Protein AF-A0A523DL83-F1 (afdb_monomer_lite)

Structure (mmCIF, N/CA/C/O backbone):
data_AF-A0A523DL83-F1
#
_entry.id   AF-A0A523DL83-F1
#
loop_
_atom_site.group_PDB
_atom_site.id
_atom_site.type_symbol
_atom_site.label_atom_id
_atom_site.label_alt_id
_atom_site.label_comp_id
_atom_site.label_asym_id
_atom_site.label_entity_id
_atom_site.label_seq_id
_atom_site.pdbx_PDB_ins_code
_atom_site.Cartn_x
_atom_site.Cartn_y
_atom_site.Cartn_z
_atom_site.occupancy
_atom_site.B_iso_or_equiv
_atom_site.auth_seq_id
_atom_site.auth_comp_id
_atom_site.auth_asym_id
_atom_site.auth_atom_id
_atom_site.pdbx_PDB_model_num
ATOM 1 N N . MET A 1 1 ? 9.846 21.447 13.836 1.00 54.53 1 MET A N 1
ATOM 2 C CA . MET A 1 1 ? 8.770 20.434 13.799 1.00 54.53 1 MET A CA 1
ATOM 3 C C . MET A 1 1 ? 9.375 19.139 13.307 1.00 54.53 1 MET A C 1
ATOM 5 O O . MET A 1 1 ? 10.133 19.192 12.344 1.00 54.53 1 MET A O 1
ATOM 9 N N . ASP A 1 2 ? 9.109 18.018 13.971 1.00 77.00 2 ASP A N 1
ATOM 10 C CA . ASP A 1 2 ? 9.565 16.717 13.481 1.00 77.00 2 ASP A CA 1
ATOM 11 C C . ASP A 1 2 ? 8.822 16.324 12.179 1.00 77.00 2 ASP A C 1
ATOM 13 O O . ASP A 1 2 ? 7.765 16.869 11.838 1.00 77.00 2 ASP A O 1
ATOM 17 N N . ALA A 1 3 ? 9.401 15.394 11.416 1.00 72.50 3 ALA A N 1
ATOM 18 C CA . ALA A 1 3 ? 8.880 14.979 10.112 1.00 72.50 3 ALA A CA 1
ATOM 19 C C . ALA A 1 3 ? 7.539 14.222 10.188 1.00 72.50 3 ALA A C 1
ATOM 21 O O . ALA A 1 3 ? 6.851 14.103 9.172 1.00 72.50 3 ALA A O 1
ATOM 22 N N . GLN A 1 4 ? 7.181 13.674 11.349 1.00 70.50 4 GLN A N 1
ATOM 23 C CA . GLN A 1 4 ? 5.920 12.968 11.571 1.00 70.50 4 GLN A CA 1
ATOM 24 C C . GLN A 1 4 ? 4.795 13.982 11.801 1.00 70.50 4 GLN A C 1
ATOM 26 O O . GLN A 1 4 ? 3.770 13.931 11.128 1.00 70.50 4 GLN A O 1
ATOM 31 N N . THR A 1 5 ? 5.032 14.982 12.644 1.00 71.56 5 THR A N 1
ATOM 32 C CA . THR A 1 5 ? 4.152 16.123 12.895 1.00 71.56 5 THR A CA 1
ATOM 33 C C . THR A 1 5 ? 3.853 16.884 11.605 1.00 71.56 5 THR A C 1
ATOM 35 O O . THR A 1 5 ? 2.695 17.177 11.320 1.00 71.56 5 THR A O 1
ATOM 38 N N . ALA A 1 6 ? 4.861 17.144 10.765 1.00 73.69 6 ALA A N 1
ATOM 39 C CA . ALA A 1 6 ? 4.653 17.811 9.475 1.00 73.69 6 ALA A CA 1
ATOM 40 C C . ALA A 1 6 ? 3.817 16.976 8.481 1.00 73.69 6 ALA A C 1
ATOM 42 O O . ALA A 1 6 ? 3.056 17.533 7.687 1.00 73.69 6 ALA A O 1
ATOM 43 N N . TYR A 1 7 ? 3.955 15.647 8.507 1.00 74.06 7 TYR A N 1
ATOM 44 C CA . TYR A 1 7 ? 3.145 14.738 7.693 1.00 74.06 7 TYR A CA 1
ATOM 45 C C . TYR A 1 7 ? 1.693 14.700 8.172 1.00 74.06 7 TYR A C 1
ATOM 47 O O . TYR A 1 7 ? 0.777 14.858 7.367 1.00 74.06 7 TYR A O 1
ATOM 55 N N . LEU A 1 8 ? 1.489 14.565 9.483 1.00 72.56 8 LEU A N 1
ATOM 56 C CA . LEU A 1 8 ? 0.163 14.548 10.088 1.00 72.56 8 LEU A CA 1
ATOM 57 C C . LEU A 1 8 ? -0.586 15.863 9.869 1.00 72.56 8 LEU A C 1
ATOM 59 O O . LEU A 1 8 ? -1.757 15.829 9.510 1.00 72.56 8 LEU A O 1
ATOM 63 N N . GLU A 1 9 ? 0.076 17.014 10.007 1.00 74.06 9 GLU A N 1
ATOM 64 C CA . GLU A 1 9 ? -0.556 18.314 9.746 1.00 74.06 9 GLU A CA 1
ATOM 65 C C . GLU A 1 9 ? -1.011 18.476 8.291 1.00 74.06 9 GLU A C 1
ATOM 67 O O . GLU A 1 9 ? -2.059 19.065 8.049 1.00 74.06 9 GLU A O 1
ATOM 72 N N . ARG A 1 10 ? -0.289 17.901 7.319 1.00 72.88 10 ARG A N 1
ATOM 73 C CA . ARG A 1 10 ? -0.698 17.933 5.904 1.00 72.88 10 ARG A CA 1
ATOM 74 C C . ARG A 1 10 ? -1.957 17.112 5.632 1.00 72.88 10 ARG A C 1
ATOM 76 O O . ARG A 1 10 ? -2.724 17.457 4.743 1.00 72.88 10 ARG A O 1
ATOM 83 N N . LEU A 1 11 ? -2.131 16.011 6.359 1.00 69.31 11 LEU A N 1
ATOM 84 C CA . LEU A 1 11 ? -3.246 15.082 6.168 1.00 69.31 11 LEU A CA 1
ATOM 85 C C . LEU A 1 11 ? -4.459 15.420 7.037 1.00 69.31 11 LEU A C 1
ATOM 87 O O . LEU A 1 11 ? -5.517 14.811 6.888 1.00 69.31 11 LEU A O 1
ATOM 91 N N . ARG A 1 12 ? -4.348 16.396 7.945 1.00 66.56 12 ARG A N 1
ATOM 92 C CA . ARG A 1 12 ? -5.498 16.854 8.724 1.00 66.56 12 ARG A CA 1
ATOM 93 C C . ARG A 1 12 ? -6.502 17.559 7.801 1.00 66.56 12 ARG A C 1
ATOM 95 O O . ARG A 1 12 ? -6.132 18.521 7.131 1.00 66.56 12 ARG A O 1
ATOM 102 N N . PRO A 1 13 ? -7.786 17.154 7.813 1.00 58.53 13 PRO A N 1
ATOM 103 C CA . PRO A 1 13 ? -8.830 17.884 7.105 1.00 58.53 13 PRO A CA 1
ATOM 104 C C . PRO A 1 13 ? -8.905 19.334 7.593 1.00 58.53 13 PRO A C 1
ATOM 106 O O . PRO A 1 13 ? -8.810 19.593 8.802 1.00 58.53 13 PRO A O 1
ATOM 109 N N . ALA A 1 14 ? -9.115 20.275 6.671 1.00 53.56 14 ALA A N 1
ATOM 110 C CA . ALA A 1 14 ? -9.309 21.682 7.007 1.00 53.56 14 ALA A CA 1
ATOM 111 C C . ALA A 1 14 ? -10.451 21.833 8.036 1.00 53.56 14 ALA A C 1
ATOM 113 O O . ALA A 1 14 ? -11.550 21.321 7.841 1.00 53.56 14 ALA A O 1
ATOM 114 N N . GLY A 1 15 ? -10.175 22.495 9.166 1.00 54.44 15 GLY A N 1
ATOM 115 C CA . GLY A 1 15 ? -11.151 22.719 10.246 1.00 54.44 15 GLY A CA 1
ATOM 116 C C . GLY A 1 15 ? -11.251 21.618 11.317 1.00 54.44 15 GLY A C 1
ATOM 117 O O . GLY A 1 15 ? -12.012 21.766 12.275 1.00 54.44 15 GLY A O 1
ATOM 118 N N . GLY A 1 16 ? -10.476 20.529 11.231 1.00 59.44 16 GLY A N 1
ATOM 119 C CA . GLY A 1 16 ? -10.478 19.482 12.259 1.00 59.44 16 GLY A CA 1
ATOM 120 C C . GLY A 1 16 ? -9.857 19.944 13.586 1.00 59.44 16 GLY A C 1
ATOM 121 O O . GLY A 1 16 ? -8.664 20.238 13.639 1.00 59.44 16 GLY A O 1
ATOM 122 N N . LYS A 1 17 ? -10.620 19.959 14.691 1.00 63.03 17 LYS A N 1
ATOM 123 C CA . LYS A 1 17 ? -10.097 20.287 16.038 1.00 63.03 17 LYS A CA 1
ATOM 124 C C . LYS A 1 17 ? -9.007 19.294 16.479 1.00 63.03 17 LYS A C 1
ATOM 126 O O . LYS A 1 17 ? -9.181 18.083 16.306 1.00 63.03 17 LYS A O 1
ATOM 131 N N . ARG A 1 18 ? -7.916 19.800 17.078 1.00 66.25 18 ARG A N 1
ATOM 132 C CA . ARG A 1 18 ? -6.905 18.965 17.759 1.00 66.25 18 ARG A CA 1
ATOM 133 C C . ARG A 1 18 ? -7.552 18.253 18.945 1.00 66.25 18 ARG A C 1
ATOM 135 O O . ARG A 1 18 ? -8.340 18.852 19.673 1.00 66.25 18 ARG A O 1
ATOM 142 N N . SER A 1 19 ? -7.235 16.976 19.123 1.00 77.81 19 SER A N 1
ATOM 143 C CA . SER A 1 19 ? -7.698 16.181 20.258 1.00 77.81 19 SER A CA 1
ATOM 144 C C . SER A 1 19 ? -6.521 15.371 20.764 1.00 77.81 19 SER A C 1
ATOM 146 O O . SER A 1 19 ? -6.021 14.521 20.035 1.00 77.81 19 SER A O 1
ATOM 148 N N . SER A 1 20 ? -6.129 15.589 22.020 1.00 79.94 20 SER A N 1
ATOM 149 C CA . SER A 1 20 ? -5.008 14.879 22.648 1.00 79.94 20 SER A CA 1
ATOM 150 C C . SER A 1 20 ? -5.148 13.356 22.554 1.00 79.94 20 SER A C 1
ATOM 152 O O . SER A 1 20 ? -4.176 12.666 22.275 1.00 79.94 20 SER A O 1
ATOM 154 N N . LYS A 1 21 ? -6.373 12.829 22.696 1.00 85.75 21 LYS A N 1
ATOM 155 C CA . LYS A 1 21 ? -6.659 11.394 22.533 1.00 85.75 21 LYS A CA 1
ATOM 156 C C . LYS A 1 21 ? -6.475 10.912 21.096 1.00 85.75 21 LYS A C 1
ATOM 158 O O . LYS A 1 21 ? -5.974 9.815 20.886 1.00 85.75 21 LYS A O 1
ATOM 163 N N . ARG A 1 22 ? -6.888 11.711 20.105 1.00 86.75 22 ARG A N 1
ATOM 164 C CA . ARG A 1 22 ? -6.695 11.368 18.689 1.00 86.75 22 ARG A CA 1
ATOM 165 C C . ARG A 1 22 ? -5.210 11.347 18.349 1.00 86.75 22 ARG A C 1
ATOM 167 O O . ARG A 1 22 ? -4.757 10.392 17.733 1.00 86.75 22 ARG A O 1
ATOM 174 N N . ASP A 1 23 ? -4.478 12.368 18.779 1.00 85.06 23 ASP A N 1
ATOM 175 C CA . ASP A 1 23 ? -3.046 12.496 18.514 1.00 85.06 23 ASP A CA 1
ATOM 176 C C . ASP A 1 23 ? -2.268 11.339 19.161 1.00 85.06 23 ASP A C 1
ATOM 178 O O . ASP A 1 23 ? -1.379 10.776 18.527 1.00 85.06 23 ASP A O 1
ATOM 182 N N . LEU A 1 24 ? -2.669 10.904 20.364 1.00 88.06 24 LEU A N 1
ATOM 183 C CA . LEU A 1 24 ? -2.126 9.707 21.012 1.00 88.06 24 LEU A CA 1
ATOM 184 C C . LEU A 1 24 ? -2.380 8.432 20.192 1.00 88.06 24 LEU A C 1
ATOM 186 O O . LEU A 1 24 ? -1.436 7.690 19.931 1.00 88.06 24 LEU A O 1
ATOM 190 N N . ILE A 1 25 ? -3.622 8.197 19.741 1.00 91.38 25 ILE A N 1
ATOM 191 C CA . ILE A 1 25 ? -3.962 7.029 18.905 1.00 91.38 25 ILE A CA 1
ATOM 192 C C . ILE A 1 25 ? -3.143 7.020 17.618 1.00 91.38 25 ILE A C 1
ATOM 194 O O . ILE A 1 25 ? -2.589 5.988 17.247 1.00 91.38 25 ILE A O 1
ATOM 198 N N . VAL A 1 26 ? -3.065 8.167 16.942 1.00 89.38 26 VAL A N 1
ATOM 199 C CA . VAL A 1 26 ? -2.285 8.316 15.713 1.00 89.38 26 VAL A CA 1
ATOM 200 C C . VAL A 1 26 ? -0.816 8.016 15.990 1.00 89.38 26 VAL A C 1
ATOM 202 O O . VAL A 1 26 ? -0.204 7.259 15.246 1.00 89.38 26 VAL A O 1
ATOM 205 N N . ASN A 1 27 ? -0.253 8.571 17.064 1.00 87.19 27 ASN A N 1
ATOM 206 C CA . ASN A 1 27 ? 1.143 8.353 17.403 1.00 87.19 27 ASN A CA 1
ATOM 207 C C . ASN A 1 27 ? 1.436 6.873 17.657 1.00 87.19 27 ASN A C 1
ATOM 209 O O . ASN A 1 27 ? 2.360 6.337 17.055 1.00 87.19 27 ASN A O 1
ATOM 213 N N . VAL A 1 28 ? 0.624 6.200 18.478 1.00 89.69 28 VAL A N 1
ATOM 214 C CA . VAL A 1 28 ? 0.806 4.767 18.737 1.00 89.69 28 VAL A CA 1
ATOM 215 C C . VAL A 1 28 ? 0.673 3.962 17.460 1.00 89.69 28 VAL A C 1
ATOM 217 O O . VAL A 1 28 ? 1.546 3.146 17.199 1.00 89.69 28 VAL A O 1
ATOM 220 N N . PHE A 1 29 ? -0.341 4.232 16.635 1.00 90.62 29 PHE A N 1
ATOM 221 C CA . PHE A 1 29 ? -0.552 3.539 15.365 1.00 90.62 29 PHE A CA 1
ATOM 222 C C . PHE A 1 29 ? 0.626 3.691 14.389 1.00 90.62 29 PHE A C 1
ATOM 224 O O . PHE A 1 29 ? 1.013 2.717 13.753 1.00 90.62 29 PHE A O 1
ATOM 231 N N . LEU A 1 30 ? 1.228 4.882 14.292 1.00 87.50 30 LEU A N 1
ATOM 232 C CA . LEU A 1 30 ? 2.376 5.137 13.412 1.00 87.50 30 LEU A CA 1
ATOM 233 C C . LEU A 1 30 ? 3.681 4.458 13.857 1.00 87.50 30 LEU A C 1
ATOM 235 O O . LEU A 1 30 ? 4.625 4.422 13.074 1.00 87.50 30 LEU A O 1
ATOM 239 N N . HIS A 1 31 ? 3.744 3.952 15.090 1.00 86.75 31 HIS A N 1
ATOM 240 C CA . HIS A 1 31 ? 4.885 3.189 15.605 1.00 86.75 31 HIS A CA 1
ATOM 241 C C . HIS A 1 31 ? 4.720 1.672 15.428 1.00 86.75 31 HIS A C 1
ATOM 243 O O . HIS A 1 31 ? 5.576 0.916 15.880 1.00 86.75 31 HIS A O 1
ATOM 249 N N . GLN A 1 32 ? 3.621 1.218 14.821 1.00 86.12 32 GLN A N 1
ATOM 250 C CA . GLN A 1 32 ? 3.342 -0.203 14.638 1.00 86.12 32 GLN A CA 1
ATOM 251 C C . GLN A 1 32 ? 3.674 -0.631 13.218 1.00 86.12 32 GLN A C 1
ATOM 253 O O . GLN A 1 32 ? 3.173 -0.053 12.258 1.00 86.12 32 GLN A O 1
ATOM 258 N N . ASP A 1 33 ? 4.449 -1.701 13.097 1.00 80.31 33 ASP A N 1
ATOM 259 C CA . ASP A 1 33 ? 4.701 -2.340 11.815 1.00 80.31 33 ASP A CA 1
ATOM 260 C C . ASP A 1 33 ? 3.623 -3.381 11.484 1.00 80.31 33 ASP A C 1
ATOM 262 O O . ASP A 1 33 ? 3.093 -4.079 12.354 1.00 80.31 33 ASP A O 1
ATOM 266 N N . GLY A 1 34 ? 3.341 -3.537 10.191 1.00 80.69 34 GLY A N 1
ATOM 267 C CA . GLY A 1 34 ? 2.421 -4.548 9.675 1.00 80.69 34 GLY A CA 1
ATOM 268 C C . GLY A 1 34 ? 0.938 -4.194 9.829 1.00 80.69 34 GLY A C 1
ATOM 269 O O . GLY A 1 34 ? 0.538 -3.030 9.815 1.00 80.69 34 GLY A O 1
ATOM 270 N N . HIS A 1 35 ? 0.105 -5.235 9.911 1.00 85.69 35 HIS A N 1
ATOM 271 C CA . HIS A 1 35 ? -1.355 -5.129 9.877 1.00 85.69 35 HIS A CA 1
ATOM 272 C C . HIS A 1 35 ? -1.960 -5.366 11.259 1.00 85.69 35 HIS A C 1
ATOM 274 O O . HIS A 1 35 ? -1.993 -6.500 11.737 1.00 85.69 35 HIS A O 1
ATOM 280 N N . LEU A 1 36 ? -2.530 -4.321 11.854 1.00 88.88 36 LEU A N 1
ATOM 281 C CA . LEU A 1 36 ? -3.231 -4.401 13.137 1.00 88.88 36 LEU A CA 1
ATOM 282 C C . LEU A 1 36 ? -4.738 -4.436 12.950 1.00 88.88 36 LEU A C 1
ATOM 284 O O . LEU A 1 36 ? -5.288 -3.677 12.152 1.00 88.88 36 LEU A O 1
ATOM 288 N N . SER A 1 37 ? -5.441 -5.274 13.705 1.00 91.00 37 SER A N 1
ATOM 289 C CA . SER A 1 37 ? -6.891 -5.131 13.810 1.00 91.00 37 SER A CA 1
ATOM 290 C C . SER A 1 37 ? -7.255 -3.909 14.659 1.00 91.00 37 SER A C 1
ATOM 292 O O . SER A 1 37 ? -6.458 -3.392 15.444 1.00 91.00 37 SER A O 1
ATOM 294 N N . ALA A 1 38 ? -8.495 -3.439 14.516 1.00 91.31 38 ALA A N 1
ATOM 295 C CA . ALA A 1 38 ? -9.005 -2.368 15.367 1.00 91.31 38 ALA A CA 1
ATOM 296 C C . ALA A 1 38 ? -9.015 -2.764 16.857 1.00 91.31 38 ALA A C 1
ATOM 298 O O . ALA A 1 38 ? -8.895 -1.895 17.716 1.00 91.31 38 ALA A O 1
ATOM 299 N N . ASP A 1 39 ? -9.141 -4.059 17.155 1.00 91.19 39 ASP A N 1
ATOM 300 C CA . ASP A 1 39 ? -9.130 -4.586 18.519 1.00 91.19 39 ASP A CA 1
ATOM 301 C C . ASP A 1 39 ? -7.711 -4.605 19.093 1.00 91.19 39 ASP A C 1
ATOM 303 O O . ASP A 1 39 ? -7.519 -4.144 20.214 1.00 91.19 39 ASP A O 1
ATOM 307 N N . ASP A 1 40 ? -6.715 -4.990 18.288 1.00 92.38 40 ASP A N 1
ATOM 308 C CA . ASP A 1 40 ? -5.303 -4.925 18.691 1.00 92.38 40 ASP A CA 1
ATOM 309 C C . ASP A 1 40 ? -4.914 -3.488 19.067 1.00 92.38 40 ASP A C 1
ATOM 311 O O . ASP A 1 40 ? -4.291 -3.251 20.100 1.00 92.38 40 ASP A O 1
ATOM 315 N N . LEU A 1 41 ? -5.350 -2.498 18.275 1.00 93.81 41 LEU A N 1
ATOM 316 C CA . LEU A 1 41 ? -5.098 -1.090 18.591 1.00 93.81 41 LEU A CA 1
ATOM 317 C C . LEU A 1 41 ? -5.829 -0.634 19.862 1.00 93.81 41 LEU A C 1
ATOM 319 O O . LEU A 1 41 ? -5.311 0.203 20.595 1.00 93.81 41 LEU A O 1
ATOM 323 N N . VAL A 1 42 ? -7.024 -1.159 20.146 1.00 93.94 42 VAL A N 1
ATOM 324 C CA . VAL A 1 42 ? -7.733 -0.867 21.404 1.00 93.94 42 VAL A CA 1
ATOM 325 C C . VAL A 1 42 ? -6.953 -1.400 22.598 1.00 93.94 42 VAL A C 1
ATOM 327 O O . VAL A 1 42 ? -6.838 -0.695 23.601 1.00 93.94 42 VAL A O 1
ATOM 330 N N . ASP A 1 43 ? -6.415 -2.610 22.494 1.00 92.94 43 ASP A N 1
ATOM 331 C CA . ASP A 1 43 ? -5.662 -3.231 23.578 1.00 92.94 43 ASP A CA 1
ATOM 332 C C . ASP A 1 43 ? -4.321 -2.529 23.807 1.00 92.94 43 ASP A C 1
ATOM 334 O O . ASP A 1 43 ? -4.000 -2.219 24.955 1.00 92.94 43 ASP A O 1
ATOM 338 N N . LEU A 1 44 ? -3.611 -2.149 22.737 1.00 92.69 44 LEU A N 1
ATOM 339 C CA . LEU A 1 44 ? -2.445 -1.261 22.823 1.00 92.69 44 LEU A CA 1
ATOM 340 C C . LEU A 1 44 ? -2.811 0.064 23.501 1.00 92.69 44 LEU A C 1
ATOM 342 O O . LEU A 1 44 ? -2.115 0.536 24.395 1.00 92.69 44 LEU A O 1
ATOM 346 N N . MET A 1 45 ? -3.948 0.653 23.134 1.00 93.56 45 MET A N 1
ATOM 347 C CA . MET A 1 45 ? -4.346 1.944 23.684 1.00 93.56 45 MET A CA 1
ATOM 348 C C . MET A 1 45 ? -4.764 1.904 25.144 1.00 93.56 45 MET A C 1
ATOM 350 O O . MET A 1 45 ? -4.586 2.894 25.846 1.00 93.56 45 MET A O 1
ATOM 354 N N . ARG A 1 46 ? -5.271 0.773 25.629 1.00 90.88 46 ARG A N 1
ATOM 355 C CA . ARG A 1 46 ? -5.576 0.587 27.053 1.00 90.88 46 ARG A CA 1
ATOM 356 C C . ARG A 1 46 ? -4.327 0.513 27.925 1.00 90.88 46 ARG A C 1
ATOM 358 O O . ARG A 1 46 ? -4.428 0.821 29.111 1.00 90.88 46 ARG A O 1
ATOM 365 N N . GLN A 1 47 ? -3.186 0.115 27.360 1.00 89.81 47 GLN A N 1
ATOM 366 C CA . GLN A 1 47 ? -1.903 0.127 28.067 1.00 89.81 47 GLN A CA 1
ATOM 367 C C . GLN A 1 47 ? -1.400 1.564 28.282 1.00 89.81 47 GLN A C 1
ATOM 369 O O . GLN A 1 47 ? -0.810 1.850 29.317 1.00 89.81 47 GLN A O 1
ATOM 374 N N . GLU A 1 48 ? -1.714 2.471 27.354 1.00 88.19 48 GLU A N 1
ATOM 375 C CA . GLU A 1 48 ? -1.298 3.881 27.385 1.00 88.19 48 GLU A CA 1
ATOM 376 C C . GLU A 1 48 ? -2.310 4.807 28.095 1.00 88.19 48 GLU A C 1
ATOM 378 O O . GLU A 1 48 ? -1.932 5.678 28.876 1.00 88.19 48 GLU A O 1
ATOM 383 N N . ASP A 1 49 ? -3.615 4.635 27.849 1.00 88.00 49 ASP A N 1
ATOM 384 C CA . ASP A 1 49 ? -4.709 5.381 28.489 1.00 88.00 49 ASP A CA 1
ATOM 385 C C . ASP A 1 49 ? -5.891 4.446 28.789 1.00 88.00 49 ASP A C 1
ATOM 387 O O . ASP A 1 49 ? -6.760 4.197 27.950 1.00 88.00 49 ASP A O 1
ATOM 391 N N . GLN A 1 50 ? -5.992 3.985 30.038 1.00 86.25 50 GLN A N 1
ATOM 392 C CA . GLN A 1 50 ? -7.080 3.103 30.485 1.00 86.25 50 GLN A CA 1
ATOM 393 C C . GLN A 1 50 ? -8.485 3.718 30.333 1.00 86.25 50 GLN A C 1
ATOM 395 O O . GLN A 1 50 ? -9.480 2.990 30.324 1.00 86.25 50 GLN A O 1
ATOM 400 N N . LYS A 1 51 ? -8.603 5.049 30.204 1.00 88.56 51 LYS A N 1
ATOM 401 C CA . LYS A 1 51 ? -9.888 5.756 30.048 1.00 88.56 51 LYS A CA 1
ATOM 402 C C . LYS A 1 51 ? -10.303 5.908 28.584 1.00 88.56 51 LYS A C 1
ATOM 404 O O . LYS A 1 51 ? -11.330 6.541 28.297 1.00 88.56 51 LYS A O 1
ATOM 409 N N . ILE A 1 52 ? -9.521 5.397 27.635 1.00 89.50 52 ILE A N 1
ATOM 410 C CA . ILE A 1 52 ? -9.857 5.493 26.220 1.00 89.50 52 ILE A CA 1
ATOM 411 C C . ILE A 1 52 ? -10.976 4.512 25.869 1.00 89.50 52 ILE A C 1
ATOM 413 O O . ILE A 1 52 ? -10.916 3.309 26.125 1.00 89.50 52 ILE A O 1
ATOM 417 N N . SER A 1 53 ? -12.054 5.033 25.285 1.00 92.00 53 SER A N 1
ATOM 418 C CA . SER A 1 53 ? -13.158 4.176 24.868 1.00 92.00 53 SER A CA 1
ATOM 419 C C . SER A 1 53 ? -12.849 3.525 23.527 1.00 92.00 53 SER A C 1
ATOM 421 O O . SER A 1 53 ? -12.362 4.173 22.597 1.00 92.00 53 SER A O 1
ATOM 423 N N . ARG A 1 54 ? -13.242 2.258 23.390 1.00 93.69 54 ARG A N 1
ATOM 424 C CA . ARG A 1 54 ? -13.195 1.498 22.133 1.00 93.69 54 ARG A CA 1
ATOM 425 C C . ARG A 1 54 ? -13.797 2.284 20.958 1.00 93.69 54 ARG A C 1
ATOM 427 O O . ARG A 1 54 ? -13.203 2.362 19.890 1.00 93.69 54 ARG A O 1
ATOM 434 N N . ALA A 1 55 ? -14.927 2.959 21.178 1.00 92.94 55 ALA A N 1
ATOM 435 C CA . ALA A 1 55 ? -15.570 3.801 20.167 1.00 92.94 55 ALA A CA 1
ATOM 436 C C . ALA A 1 55 ? -14.688 4.975 19.690 1.00 92.94 55 ALA A C 1
ATOM 438 O O . ALA A 1 55 ? -14.772 5.380 18.533 1.00 92.94 55 ALA A O 1
ATOM 439 N N . THR A 1 56 ? -13.837 5.528 20.561 1.00 91.81 56 THR A N 1
ATOM 440 C CA . THR A 1 56 ? -12.895 6.600 20.196 1.00 91.81 56 THR A CA 1
ATOM 441 C C . THR A 1 56 ? -11.779 6.081 19.298 1.00 91.81 56 THR A C 1
ATOM 443 O O . THR A 1 56 ? -11.452 6.745 18.314 1.00 91.81 56 THR A O 1
ATOM 446 N N . VAL A 1 57 ? -11.250 4.888 19.586 1.00 93.19 57 VAL A N 1
ATOM 447 C CA . VAL A 1 57 ? -10.240 4.229 18.743 1.00 93.19 57 VAL A CA 1
ATOM 448 C C . VAL A 1 57 ? -10.808 3.949 17.355 1.00 93.19 57 VAL A C 1
ATOM 450 O O . VAL A 1 57 ? -10.248 4.411 16.368 1.00 93.19 57 VAL A O 1
ATOM 453 N N . TYR A 1 58 ? -11.983 3.320 17.272 1.00 92.75 58 TYR A N 1
ATOM 454 C CA . TYR A 1 58 ? -12.643 3.012 15.998 1.00 92.75 58 TYR A CA 1
ATOM 455 C C . TYR A 1 58 ? -12.937 4.263 15.152 1.00 92.75 58 TYR A C 1
ATOM 457 O O . TYR A 1 58 ? -12.629 4.286 13.962 1.00 92.75 58 TYR A O 1
ATOM 465 N N . ARG A 1 59 ? -13.483 5.334 15.751 1.00 91.25 59 ARG A N 1
ATOM 466 C CA . ARG A 1 59 ? -13.719 6.599 15.027 1.00 91.25 59 ARG A CA 1
ATOM 467 C C . ARG A 1 59 ? -12.425 7.238 14.534 1.00 91.25 59 ARG A C 1
ATOM 469 O O . ARG A 1 59 ? -12.404 7.813 13.453 1.00 91.25 59 ARG A O 1
ATOM 476 N N . THR A 1 60 ? -11.363 7.164 15.333 1.00 90.94 60 THR A N 1
ATOM 477 C CA . THR A 1 60 ? -10.058 7.714 14.952 1.00 90.94 60 THR A CA 1
ATOM 478 C C . THR A 1 60 ? -9.434 6.911 13.822 1.00 90.94 60 THR A C 1
ATOM 480 O O . THR A 1 60 ? -8.901 7.497 12.890 1.00 90.94 60 THR A O 1
ATOM 483 N N . LEU A 1 61 ? -9.557 5.588 13.864 1.00 91.44 61 LEU A N 1
ATOM 484 C CA . LEU A 1 61 ? -9.093 4.690 12.817 1.00 91.44 61 LEU A CA 1
ATOM 485 C C . LEU A 1 61 ? -9.794 4.965 11.482 1.00 91.44 61 LEU A C 1
ATOM 487 O O . LEU A 1 61 ? -9.126 5.086 10.462 1.00 91.44 61 LEU A O 1
ATOM 491 N N . GLN A 1 62 ? -11.119 5.144 11.496 1.00 89.56 62 GLN A N 1
ATOM 492 C CA . GLN A 1 62 ? -11.864 5.521 10.293 1.00 89.56 62 GLN A CA 1
ATOM 493 C C . GLN A 1 62 ? -11.421 6.890 9.770 1.00 89.56 62 GLN A C 1
ATOM 495 O O . GLN A 1 62 ? -11.117 7.021 8.592 1.00 89.56 62 GLN A O 1
ATOM 500 N N . TRP A 1 63 ? -11.276 7.876 10.659 1.00 88.50 63 TRP A N 1
ATOM 501 C CA . TRP A 1 63 ? -10.746 9.185 10.286 1.00 88.50 63 TRP A CA 1
ATOM 502 C C . TRP A 1 63 ? -9.342 9.097 9.665 1.00 88.50 63 TRP A C 1
ATOM 504 O O . TRP A 1 63 ? -9.065 9.798 8.698 1.00 88.50 63 TRP A O 1
ATOM 514 N N . MET A 1 64 ? -8.462 8.228 10.179 1.00 88.31 64 MET A N 1
ATOM 515 C CA . MET A 1 64 ? -7.138 8.005 9.591 1.00 88.31 64 MET A CA 1
ATOM 516 C C . MET A 1 64 ? -7.225 7.393 8.191 1.00 88.31 64 MET A C 1
ATOM 518 O O . MET A 1 64 ? -6.410 7.746 7.343 1.00 88.31 64 MET A O 1
ATOM 522 N N . VAL A 1 65 ? -8.184 6.497 7.937 1.00 88.06 65 VAL A N 1
ATOM 523 C CA . VAL A 1 65 ? -8.423 5.944 6.595 1.00 88.06 65 VAL A CA 1
ATOM 524 C C . VAL A 1 65 ? -8.876 7.042 5.638 1.00 88.06 65 VAL A C 1
ATOM 526 O O . VAL A 1 65 ? -8.272 7.213 4.583 1.00 88.06 65 VAL A O 1
ATOM 529 N N . ASP A 1 66 ? -9.862 7.841 6.043 1.00 84.94 66 ASP A N 1
ATOM 530 C CA . ASP A 1 66 ? -10.412 8.923 5.218 1.00 84.94 66 ASP A CA 1
ATOM 531 C C . ASP A 1 66 ? -9.363 10.016 4.932 1.00 84.94 66 ASP A C 1
ATOM 533 O O . ASP A 1 66 ? -9.328 10.595 3.850 1.00 84.94 66 ASP A 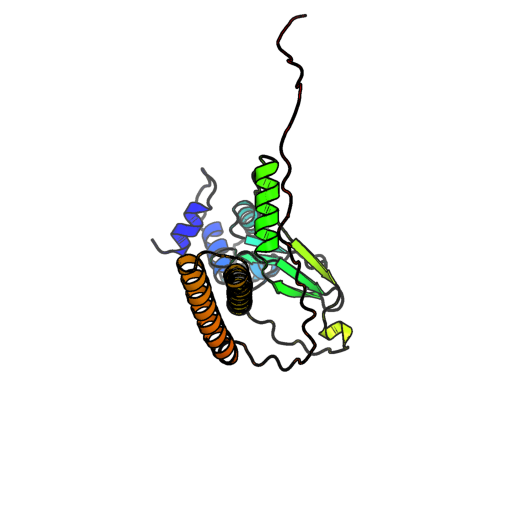O 1
ATOM 537 N N . ALA A 1 67 ? -8.471 10.276 5.894 1.00 81.88 67 ALA A N 1
ATOM 538 C CA . ALA A 1 67 ? -7.355 11.212 5.765 1.00 81.88 67 ALA A CA 1
ATOM 539 C C . ALA A 1 67 ? -6.148 10.644 4.987 1.00 81.88 67 ALA A C 1
ATOM 541 O O . ALA A 1 67 ? -5.152 11.344 4.806 1.00 81.88 67 ALA A O 1
ATOM 542 N N . GLY A 1 68 ? -6.180 9.370 4.578 1.00 81.62 68 GLY A N 1
ATOM 543 C CA . GLY A 1 68 ? -5.058 8.704 3.906 1.00 81.62 68 GLY A CA 1
ATOM 544 C C . GLY A 1 68 ? -3.848 8.414 4.808 1.00 81.62 68 GLY A C 1
ATOM 545 O O . GLY A 1 68 ? -2.772 8.093 4.307 1.00 81.62 68 GLY A O 1
ATOM 546 N N . ILE A 1 69 ? -4.008 8.515 6.132 1.00 86.12 69 ILE A N 1
ATOM 547 C CA . ILE A 1 69 ? -2.992 8.163 7.140 1.00 86.12 69 ILE A CA 1
ATOM 548 C C . ILE A 1 69 ? -2.912 6.640 7.311 1.00 86.12 69 ILE A C 1
ATOM 550 O O . ILE A 1 69 ? -1.826 6.098 7.520 1.00 86.12 69 ILE A O 1
ATOM 554 N N . ALA A 1 70 ? -4.051 5.951 7.216 1.00 89.06 70 ALA A N 1
ATOM 555 C CA . ALA A 1 70 ? -4.158 4.502 7.332 1.00 89.06 70 ALA A CA 1
ATOM 556 C C . ALA A 1 70 ? -4.726 3.885 6.050 1.00 89.06 70 ALA A C 1
ATOM 558 O O . ALA A 1 70 ? -5.549 4.485 5.361 1.00 89.06 70 ALA A O 1
ATOM 559 N N . ARG A 1 71 ? -4.336 2.646 5.754 1.00 87.44 71 ARG A N 1
ATOM 560 C CA . ARG A 1 71 ? -4.981 1.811 4.738 1.00 87.44 71 ARG A CA 1
ATOM 561 C C . ARG A 1 71 ? -5.697 0.662 5.424 1.00 87.44 71 ARG A C 1
ATOM 563 O O . ARG A 1 71 ? -5.155 0.029 6.325 1.00 87.44 71 ARG A O 1
ATOM 570 N N . LYS A 1 72 ? -6.927 0.403 4.987 1.00 88.75 72 LYS A N 1
ATOM 571 C CA . LYS A 1 72 ? -7.750 -0.711 5.457 1.00 88.75 72 LYS A CA 1
ATOM 572 C C . LYS A 1 72 ? -7.588 -1.898 4.513 1.00 88.75 72 LYS A C 1
ATOM 574 O O . LYS A 1 72 ? -7.784 -1.760 3.304 1.00 88.75 72 LYS A O 1
ATOM 579 N N . VAL A 1 73 ? -7.279 -3.061 5.070 1.00 84.19 73 VAL A N 1
ATOM 580 C CA . VAL A 1 73 ? -7.102 -4.317 4.341 1.00 8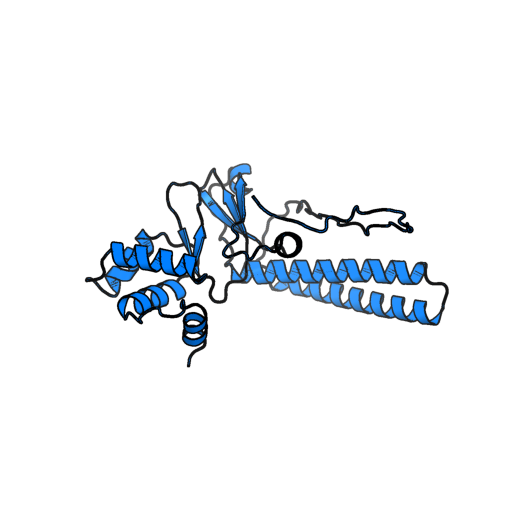4.19 73 VAL A CA 1
ATOM 581 C C . VAL A 1 73 ? -8.074 -5.358 4.888 1.00 84.19 73 VAL A C 1
ATOM 583 O O . VAL A 1 73 ? -8.224 -5.509 6.101 1.00 84.19 73 VAL A O 1
ATOM 586 N N . ASP A 1 74 ? -8.755 -6.066 3.990 1.00 84.06 74 ASP A N 1
ATOM 587 C CA . ASP A 1 74 ? -9.693 -7.129 4.345 1.00 84.06 74 ASP A CA 1
ATOM 588 C C . ASP A 1 74 ? -9.112 -8.478 3.924 1.00 84.06 74 ASP A C 1
ATOM 590 O O . ASP A 1 74 ? -8.994 -8.784 2.735 1.00 84.06 74 ASP A O 1
ATOM 594 N N . PHE A 1 75 ? -8.730 -9.300 4.902 1.00 78.81 75 PHE A N 1
ATOM 595 C CA . PHE A 1 75 ? -8.173 -10.626 4.619 1.00 78.81 75 PHE A CA 1
ATOM 596 C C . PHE A 1 75 ? -9.276 -11.658 4.320 1.00 78.81 75 PHE A C 1
ATOM 598 O O . PHE A 1 75 ? -8.999 -12.768 3.856 1.00 78.81 75 PHE A O 1
ATOM 605 N N . GLY A 1 76 ? -10.545 -11.280 4.491 1.00 75.06 76 GLY A N 1
ATOM 606 C CA . GLY A 1 76 ? -11.710 -12.131 4.298 1.00 75.06 76 GLY A CA 1
ATOM 607 C C . GLY A 1 76 ? -11.914 -13.145 5.421 1.00 75.06 76 GLY A C 1
ATOM 608 O O . GLY A 1 76 ? -12.543 -14.171 5.189 1.00 75.06 76 GLY A O 1
ATOM 609 N N . ASP A 1 77 ? -11.374 -12.871 6.609 1.00 78.81 77 ASP A N 1
ATOM 610 C CA . ASP A 1 77 ? -11.594 -13.614 7.857 1.00 78.81 77 ASP A CA 1
ATOM 611 C C . ASP A 1 77 ? -12.602 -12.905 8.785 1.00 78.81 77 ASP A C 1
ATOM 613 O O . ASP A 1 77 ? -12.664 -13.177 9.983 1.00 78.81 77 ASP A O 1
ATOM 617 N N . GLY A 1 78 ? -13.392 -11.977 8.233 1.00 79.81 78 GLY A N 1
ATOM 618 C CA . GLY A 1 78 ? -14.408 -11.213 8.961 1.00 79.81 78 GLY A CA 1
ATOM 619 C C . GLY A 1 78 ? -13.846 -10.068 9.806 1.00 79.81 78 GLY A C 1
ATOM 620 O O . GLY A 1 78 ? -14.603 -9.417 10.525 1.00 79.81 78 GLY A O 1
ATOM 621 N N . ARG A 1 79 ? -12.534 -9.801 9.730 1.00 83.19 79 ARG A N 1
ATOM 622 C CA . ARG A 1 79 ? -11.877 -8.708 10.453 1.00 83.19 79 ARG A CA 1
ATOM 623 C C . ARG A 1 79 ? -11.097 -7.826 9.492 1.00 83.19 79 ARG A C 1
ATOM 625 O O . ARG A 1 79 ? -10.325 -8.291 8.660 1.00 83.19 79 ARG A O 1
ATOM 632 N N . SER A 1 80 ? -11.269 -6.519 9.648 1.00 86.12 80 SER A N 1
ATOM 633 C CA . SER A 1 80 ? -10.427 -5.550 8.955 1.00 86.12 80 SER A CA 1
ATOM 634 C C . SER A 1 80 ? -9.129 -5.344 9.716 1.00 86.12 80 SER A C 1
ATOM 636 O O . SER A 1 80 ? -9.137 -5.217 10.944 1.00 86.12 80 SER A O 1
ATOM 638 N N . ARG A 1 81 ? -8.033 -5.265 8.970 1.00 88.94 81 ARG A N 1
ATOM 639 C CA . ARG A 1 81 ? -6.734 -4.860 9.490 1.00 88.94 81 ARG A CA 1
ATOM 640 C C . ARG A 1 81 ? -6.301 -3.544 8.865 1.00 88.94 81 ARG A C 1
ATOM 642 O O . ARG A 1 81 ? -6.795 -3.156 7.807 1.00 88.94 81 ARG A O 1
ATOM 649 N N . PHE A 1 82 ? -5.411 -2.852 9.551 1.00 90.50 82 PHE A N 1
ATOM 650 C CA . PHE A 1 82 ? -5.017 -1.490 9.260 1.00 90.50 82 PHE A CA 1
ATOM 651 C C . PHE A 1 82 ? -3.502 -1.385 9.317 1.00 90.50 82 PHE A C 1
ATOM 653 O O . PHE A 1 82 ? -2.867 -1.966 10.193 1.00 90.50 82 PHE A O 1
ATOM 660 N N . GLU A 1 83 ? -2.952 -0.635 8.379 1.00 88.44 83 GLU A N 1
ATOM 661 C CA . GLU A 1 83 ? -1.526 -0.327 8.279 1.00 88.44 83 GLU A CA 1
ATOM 662 C C . GLU A 1 83 ? -1.365 1.174 8.031 1.00 88.44 83 GLU A C 1
ATOM 664 O O . GLU A 1 83 ? -2.253 1.809 7.446 1.00 88.44 83 GLU A O 1
ATOM 669 N N . HIS A 1 84 ? -0.259 1.768 8.470 1.00 87.06 84 HIS A N 1
ATOM 670 C CA . HIS A 1 84 ? -0.026 3.184 8.214 1.00 87.06 84 HIS A CA 1
ATOM 671 C C . HIS A 1 84 ? 0.536 3.427 6.807 1.00 87.06 84 HIS A C 1
ATOM 673 O O . HIS A 1 84 ? 1.268 2.622 6.234 1.00 87.06 84 HIS A O 1
ATOM 679 N N . ALA A 1 85 ? 0.197 4.579 6.233 1.00 81.12 85 ALA A N 1
ATOM 680 C CA . ALA A 1 85 ? 0.756 5.047 4.969 1.00 81.12 85 ALA A CA 1
ATOM 681 C C . ALA A 1 85 ? 2.036 5.879 5.161 1.00 81.12 85 ALA A C 1
ATOM 683 O O . ALA A 1 85 ? 2.745 6.162 4.194 1.00 81.12 85 ALA A O 1
ATOM 684 N N . TYR A 1 86 ? 2.355 6.274 6.399 1.00 79.88 86 TYR A N 1
ATOM 685 C CA . TYR A 1 86 ? 3.533 7.088 6.687 1.00 79.88 86 TYR A CA 1
ATOM 686 C C . TYR A 1 86 ? 4.817 6.337 6.345 1.00 79.88 86 TYR A C 1
ATOM 688 O O . TYR A 1 86 ? 5.057 5.270 6.897 1.00 79.88 86 TYR A O 1
ATOM 696 N N . ARG A 1 87 ? 5.631 6.906 5.443 1.00 72.44 87 ARG A N 1
ATOM 697 C CA . ARG A 1 87 ? 6.890 6.318 4.937 1.00 72.44 87 ARG A CA 1
ATOM 698 C C . ARG A 1 87 ? 6.752 4.917 4.326 1.00 72.44 87 ARG A C 1
ATOM 700 O O . ARG A 1 87 ? 7.763 4.302 4.011 1.00 72.44 87 ARG A O 1
ATOM 707 N N . HIS A 1 88 ? 5.525 4.471 4.060 1.00 72.38 88 HIS A N 1
ATOM 708 C CA . HIS A 1 88 ? 5.245 3.208 3.389 1.00 72.38 88 HIS A CA 1
ATOM 709 C C . HIS A 1 88 ? 4.784 3.476 1.962 1.00 72.38 88 HIS A C 1
ATOM 711 O O . HIS A 1 88 ? 3.670 3.983 1.773 1.00 72.38 88 HIS A O 1
ATOM 717 N N . PRO A 1 89 ? 5.612 3.154 0.953 1.00 74.25 89 PRO A N 1
ATOM 718 C CA . PRO A 1 89 ? 5.208 3.264 -0.437 1.00 74.25 89 PRO A CA 1
ATOM 719 C C . PRO A 1 89 ? 3.908 2.513 -0.723 1.00 74.25 89 PRO A C 1
ATOM 721 O O . PRO A 1 89 ? 3.520 1.569 -0.022 1.00 74.25 89 PRO A O 1
ATOM 724 N N . ARG A 1 90 ? 3.223 2.947 -1.783 1.00 78.56 90 ARG A N 1
ATOM 725 C CA . ARG A 1 90 ? 2.036 2.247 -2.262 1.00 78.56 90 ARG A CA 1
ATOM 726 C C . ARG A 1 90 ? 2.428 0.827 -2.663 1.00 78.56 90 ARG A C 1
ATOM 728 O O . ARG A 1 90 ? 3.445 0.587 -3.310 1.00 78.56 90 ARG A O 1
ATOM 735 N N . HIS A 1 91 ? 1.619 -0.114 -2.211 1.00 84.81 91 HIS A N 1
ATOM 736 C CA . HIS A 1 91 ? 1.779 -1.528 -2.479 1.00 84.81 91 HIS A CA 1
ATOM 737 C C . HIS A 1 91 ? 0.402 -2.187 -2.509 1.00 84.81 91 HIS A C 1
ATOM 739 O O . HIS A 1 91 ? -0.620 -1.600 -2.142 1.00 84.81 91 HIS A O 1
ATOM 745 N N . PHE A 1 92 ? 0.386 -3.420 -2.982 1.00 86.50 92 PHE A N 1
ATOM 746 C CA . PHE A 1 92 ? -0.801 -4.221 -3.201 1.00 86.50 92 PHE A CA 1
ATOM 747 C C . PHE A 1 92 ? -0.678 -5.537 -2.449 1.00 86.50 92 PHE A C 1
ATOM 749 O O . PHE A 1 92 ? 0.422 -5.969 -2.100 1.00 86.50 92 PHE A O 1
ATOM 756 N N . HIS A 1 93 ? -1.811 -6.192 -2.221 1.00 87.12 93 HIS A N 1
ATOM 757 C CA . HIS A 1 93 ? -1.871 -7.362 -1.354 1.00 87.12 93 HIS A CA 1
ATOM 758 C C . HIS A 1 93 ? -2.230 -8.624 -2.137 1.00 87.12 93 HIS A C 1
ATOM 760 O O . HIS A 1 93 ? -3.188 -8.638 -2.911 1.00 87.12 93 HIS A O 1
ATOM 766 N N . LEU A 1 94 ? -1.495 -9.707 -1.888 1.00 88.12 94 LEU A N 1
ATOM 767 C CA . LEU A 1 94 ? -1.914 -11.077 -2.184 1.00 88.12 94 LEU A CA 1
ATOM 768 C C . LEU A 1 94 ? -2.367 -11.723 -0.875 1.00 88.12 94 LEU A C 1
ATOM 770 O O . LEU A 1 94 ? -1.630 -11.681 0.106 1.00 88.12 94 LEU A O 1
ATOM 774 N N . ILE A 1 95 ? -3.549 -12.330 -0.852 1.00 87.56 95 ILE A N 1
ATOM 775 C CA . ILE A 1 95 ? -4.152 -12.902 0.355 1.00 87.56 95 ILE A CA 1
ATOM 776 C C . ILE A 1 95 ? -4.462 -14.377 0.106 1.00 87.56 95 ILE A C 1
ATOM 778 O O . ILE A 1 95 ? -5.228 -14.735 -0.792 1.00 87.56 95 ILE A O 1
ATOM 782 N N . CYS A 1 96 ? -3.865 -15.253 0.913 1.00 86.75 96 CYS A N 1
ATOM 783 C CA . CYS A 1 96 ? -4.081 -16.689 0.828 1.00 86.75 96 CYS A CA 1
ATOM 784 C C . CYS A 1 96 ? -5.370 -17.093 1.551 1.00 86.75 96 CYS A C 1
ATOM 786 O O . CYS A 1 96 ? -5.462 -16.936 2.761 1.00 86.75 96 CYS A O 1
ATOM 788 N N . LYS A 1 97 ? -6.322 -17.711 0.852 1.00 88.44 97 LYS A N 1
ATOM 789 C CA . LYS A 1 97 ? -7.578 -18.213 1.436 1.00 88.44 97 LYS A CA 1
ATOM 790 C C . LYS A 1 97 ? -7.439 -19.524 2.219 1.00 88.44 97 LYS A C 1
ATOM 792 O O . LYS A 1 97 ? -8.379 -19.926 2.887 1.00 88.44 97 LYS A O 1
ATOM 797 N N . SER A 1 98 ? -6.290 -20.200 2.138 1.00 88.00 98 SER A N 1
ATOM 798 C CA . SER A 1 98 ? -6.046 -21.451 2.875 1.00 88.00 98 SER A CA 1
ATOM 799 C C . SER A 1 98 ? -5.382 -21.230 4.235 1.00 88.00 98 SER A C 1
ATOM 801 O O . SER A 1 98 ? -5.680 -21.956 5.177 1.00 88.00 98 SER A O 1
ATOM 803 N N . CYS A 1 99 ? -4.479 -20.255 4.350 1.00 85.12 99 CYS A N 1
ATOM 804 C CA . CYS A 1 99 ? -3.757 -19.979 5.597 1.00 85.12 99 CYS A CA 1
ATOM 805 C C . CYS A 1 99 ? -3.957 -18.556 6.125 1.00 85.12 99 CYS A C 1
ATOM 807 O O . CYS A 1 99 ? -3.311 -18.184 7.100 1.00 85.12 99 CYS A O 1
ATOM 809 N N . ASN A 1 100 ? -4.798 -17.754 5.465 1.00 80.44 100 ASN A N 1
ATOM 810 C CA . ASN A 1 100 ? -5.110 -16.359 5.796 1.00 80.44 100 ASN A CA 1
ATOM 811 C C . ASN A 1 100 ? -3.891 -15.427 5.880 1.00 80.44 100 ASN A C 1
ATOM 813 O O . ASN A 1 100 ? -3.975 -14.335 6.436 1.00 80.44 100 ASN A O 1
ATOM 817 N N . ARG A 1 101 ? -2.753 -15.833 5.301 1.00 79.81 101 ARG A N 1
ATOM 818 C CA . ARG A 1 101 ? -1.560 -14.986 5.203 1.00 79.81 101 ARG A CA 1
ATOM 819 C C . ARG A 1 101 ? -1.700 -13.982 4.067 1.00 79.81 101 ARG A C 1
ATOM 821 O O . ARG A 1 101 ? -2.135 -14.348 2.972 1.00 79.81 101 ARG A O 1
ATOM 828 N N . SER A 1 102 ? -1.252 -12.758 4.315 1.00 80.19 102 SER A N 1
ATOM 829 C CA . SER A 1 102 ? -1.035 -11.737 3.298 1.00 80.19 102 SER A CA 1
ATOM 830 C C . SER A 1 102 ? 0.440 -11.679 2.889 1.00 80.19 102 SER A C 1
ATOM 832 O O . SER A 1 102 ? 1.342 -12.038 3.648 1.00 80.19 102 SER A O 1
ATOM 834 N N . SER A 1 103 ? 0.692 -11.235 1.664 1.00 81.31 103 SER A N 1
ATOM 835 C CA . SER A 1 103 ? 2.012 -10.799 1.217 1.00 81.31 103 SER A CA 1
ATOM 836 C C . SER A 1 103 ? 1.872 -9.573 0.333 1.00 81.31 103 SER A C 1
ATOM 838 O O . SER A 1 103 ? 0.953 -9.507 -0.485 1.00 81.31 103 SER A O 1
ATOM 840 N N . GLU A 1 104 ? 2.807 -8.645 0.458 1.00 84.12 104 GLU A N 1
ATOM 841 C CA . GLU A 1 104 ? 2.775 -7.377 -0.260 1.00 84.12 104 GLU A CA 1
ATOM 842 C C . GLU A 1 104 ? 3.606 -7.444 -1.547 1.00 84.12 104 GLU A C 1
ATOM 844 O O . GLU A 1 104 ? 4.590 -8.190 -1.657 1.00 84.12 104 GLU A O 1
ATOM 849 N N . PHE A 1 105 ? 3.213 -6.649 -2.538 1.00 83.25 105 PHE A N 1
ATOM 850 C CA . PHE A 1 105 ? 3.972 -6.457 -3.769 1.00 83.25 105 PHE A CA 1
ATOM 851 C C . PHE A 1 105 ? 3.777 -5.055 -4.338 1.00 83.25 105 PHE A C 1
ATOM 853 O O . PHE A 1 105 ? 2.784 -4.385 -4.066 1.00 83.25 105 PHE A O 1
ATOM 860 N N . LEU A 1 106 ? 4.714 -4.638 -5.186 1.00 83.44 106 LEU A N 1
ATOM 861 C CA . LEU A 1 106 ? 4.662 -3.369 -5.902 1.00 83.44 106 LEU A CA 1
ATOM 862 C C . LEU A 1 106 ? 4.478 -3.581 -7.396 1.00 83.44 106 LEU A C 1
ATOM 864 O O . LEU A 1 106 ? 4.957 -4.566 -7.964 1.00 83.44 106 LEU A O 1
ATOM 868 N N . SER A 1 107 ? 3.838 -2.612 -8.044 1.00 83.38 107 SER A N 1
ATOM 869 C CA . SER A 1 107 ? 3.762 -2.563 -9.498 1.00 83.38 107 SER A CA 1
ATOM 870 C C . SER A 1 107 ? 3.535 -1.137 -9.983 1.00 83.38 107 SER A C 1
ATOM 872 O O . SER A 1 107 ? 2.434 -0.603 -9.860 1.00 83.38 107 SER A O 1
ATOM 874 N N . SER A 1 108 ? 4.561 -0.554 -10.606 1.00 82.62 108 SER A N 1
ATOM 875 C CA . SER A 1 108 ? 4.428 0.728 -11.306 1.00 82.62 108 SER A CA 1
ATOM 876 C C . SER A 1 108 ? 3.429 0.663 -12.448 1.00 82.62 108 SER A C 1
ATOM 878 O O . SER A 1 108 ? 2.761 1.644 -12.727 1.00 82.62 108 SER A O 1
ATOM 880 N N . ASP A 1 109 ? 3.319 -0.486 -13.117 1.00 84.62 109 ASP A N 1
ATOM 881 C CA . ASP A 1 109 ? 2.413 -0.638 -14.255 1.00 84.62 109 ASP A CA 1
ATOM 882 C C . ASP A 1 109 ? 0.954 -0.484 -13.813 1.00 84.62 109 ASP A C 1
ATOM 884 O O . ASP A 1 109 ? 0.156 0.132 -14.515 1.00 84.62 109 ASP A O 1
ATOM 888 N N . ILE A 1 110 ? 0.618 -1.009 -12.629 1.00 89.75 110 ILE A N 1
ATOM 889 C CA . ILE A 1 110 ? -0.708 -0.837 -12.030 1.00 89.75 110 ILE A CA 1
ATOM 890 C C . ILE A 1 110 ? -0.916 0.619 -11.607 1.00 89.75 110 ILE A C 1
ATOM 892 O O . ILE A 1 110 ? -1.984 1.166 -11.856 1.00 89.75 110 ILE A O 1
ATOM 896 N N . GLU A 1 111 ? 0.081 1.255 -10.989 1.00 87.19 111 GLU A N 1
ATOM 897 C CA . GLU A 1 111 ? -0.019 2.663 -10.579 1.00 87.19 111 GLU A CA 1
ATOM 898 C C . GLU A 1 111 ? -0.233 3.598 -11.772 1.00 87.19 111 GLU A C 1
ATOM 900 O O . GLU A 1 111 ? -1.166 4.397 -11.752 1.00 87.19 111 GLU A O 1
ATOM 905 N N . VAL A 1 112 ? 0.561 3.432 -12.833 1.00 88.06 112 VAL A N 1
ATOM 906 C CA . VAL A 1 112 ? 0.424 4.191 -14.083 1.00 88.06 112 VAL A CA 1
ATOM 907 C C . VAL A 1 112 ? -0.949 3.960 -14.702 1.00 88.06 112 VAL A C 1
ATOM 909 O O . VAL A 1 112 ? -1.586 4.912 -15.129 1.00 88.06 112 VAL A O 1
ATOM 912 N N . LEU A 1 113 ? -1.445 2.720 -14.723 1.00 91.81 113 LEU A N 1
ATOM 913 C CA . LEU A 1 113 ? -2.769 2.430 -15.275 1.00 91.81 113 LEU A CA 1
ATOM 914 C C . LEU A 1 113 ? -3.892 3.109 -14.476 1.00 91.81 113 LEU A C 1
ATOM 916 O O . LEU A 1 113 ? -4.845 3.613 -15.065 1.00 91.81 113 LEU A O 1
ATOM 920 N N . LEU A 1 114 ? -3.796 3.119 -13.143 1.00 90.69 114 LEU A N 1
ATOM 921 C CA . LEU A 1 114 ? -4.758 3.829 -1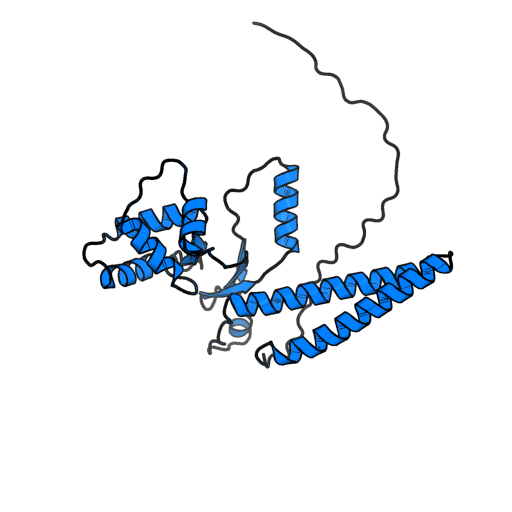2.299 1.00 90.69 114 LEU A CA 1
ATOM 922 C C . LEU A 1 114 ? -4.728 5.333 -12.593 1.00 90.69 114 LEU A C 1
ATOM 924 O O . LEU A 1 114 ? -5.789 5.929 -12.762 1.00 90.69 114 LEU A O 1
ATOM 928 N N . GLU A 1 115 ? -3.536 5.921 -12.708 1.00 89.50 115 GLU A N 1
ATOM 929 C CA . GLU A 1 115 ? -3.358 7.334 -13.050 1.00 89.50 115 GLU A CA 1
ATOM 930 C C . GLU A 1 115 ? -3.941 7.661 -14.434 1.00 89.50 115 GLU A C 1
ATOM 932 O O . GLU A 1 115 ? -4.794 8.545 -14.533 1.00 89.50 115 GLU A O 1
ATOM 937 N N . GLU A 1 116 ? -3.577 6.894 -15.470 1.00 92.62 116 GLU A N 1
ATOM 938 C CA . GLU A 1 116 ? -4.095 7.019 -16.843 1.00 92.62 116 GLU A CA 1
ATOM 939 C C . GLU A 1 116 ? -5.634 7.048 -16.844 1.00 92.62 116 GLU A C 1
ATOM 941 O O . GLU A 1 116 ? -6.239 7.986 -17.363 1.00 92.62 116 GLU A O 1
ATOM 946 N N . ILE A 1 117 ? -6.276 6.079 -16.182 1.00 94.12 117 ILE A N 1
ATOM 947 C CA . ILE A 1 117 ? -7.742 5.983 -16.117 1.00 94.12 117 ILE A CA 1
ATOM 948 C C . ILE A 1 117 ? -8.357 7.193 -15.406 1.00 94.12 117 ILE A C 1
ATOM 950 O O . ILE A 1 117 ? -9.397 7.697 -15.837 1.00 94.12 117 ILE A O 1
ATOM 954 N N . THR A 1 118 ? -7.759 7.644 -14.300 1.00 93.88 118 THR A N 1
ATOM 955 C CA . THR A 1 118 ? -8.295 8.775 -13.527 1.00 93.88 118 THR A CA 1
ATOM 956 C C . THR A 1 118 ? -8.196 10.088 -14.295 1.00 93.88 118 THR A C 1
ATOM 958 O O . THR A 1 118 ? -9.171 10.837 -14.333 1.00 93.88 118 THR A O 1
ATOM 961 N N . VAL A 1 119 ? -7.080 10.320 -14.991 1.00 94.06 119 VAL A N 1
ATOM 962 C CA . VAL A 1 119 ? -6.876 11.498 -15.841 1.00 94.06 119 VAL A CA 1
ATOM 963 C C . VAL A 1 119 ? -7.832 11.480 -17.031 1.00 94.06 119 VAL A C 1
ATOM 965 O O . VAL A 1 119 ? -8.531 12.465 -17.260 1.00 94.06 119 VAL A O 1
ATOM 968 N N . GLU A 1 120 ? -7.923 10.358 -17.751 1.00 95.06 120 GLU A N 1
ATOM 969 C CA . GLU A 1 120 ? -8.815 10.217 -18.912 1.00 95.06 120 GLU A CA 1
ATOM 970 C C . GLU A 1 120 ? -10.288 10.460 -18.560 1.00 95.06 120 GLU A C 1
ATOM 972 O O . GLU A 1 120 ? -11.061 10.926 -19.397 1.00 95.06 120 GLU A O 1
ATOM 977 N N . ARG A 1 121 ? -10.687 10.151 -17.322 1.00 94.88 121 ARG A N 1
ATOM 978 C CA . ARG A 1 121 ? -12.070 10.291 -16.847 1.00 94.88 121 ARG A CA 1
ATOM 979 C C . ARG A 1 121 ? -12.323 11.560 -16.037 1.00 94.88 121 ARG A C 1
ATOM 981 O O . ARG A 1 121 ? -13.458 11.755 -15.610 1.00 94.88 121 ARG A O 1
ATOM 988 N N . GLY A 1 122 ? -11.307 12.395 -15.804 1.00 93.00 122 GLY A N 1
ATOM 989 C 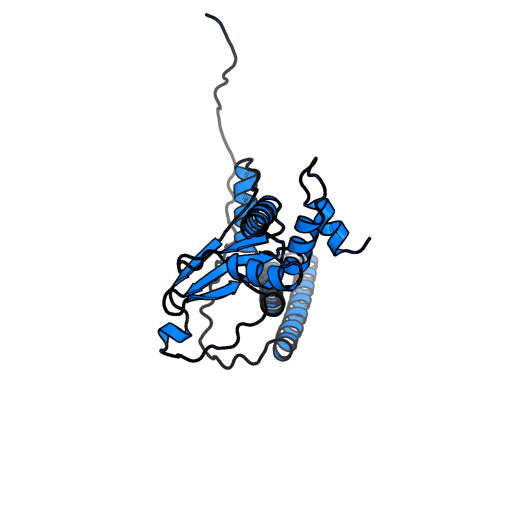CA . GLY A 1 122 ? -11.419 13.559 -14.920 1.00 93.00 122 GLY A CA 1
ATOM 990 C C . GLY A 1 122 ? -11.867 13.191 -13.499 1.00 93.00 122 GLY A C 1
ATOM 991 O O . GLY A 1 122 ? -12.649 13.918 -12.894 1.00 93.00 122 GLY A O 1
ATOM 992 N N . PHE A 1 123 ? -11.438 12.031 -12.996 1.00 92.62 123 PHE A N 1
ATOM 993 C CA . PHE A 1 123 ? -11.823 11.508 -11.687 1.00 92.62 123 PHE A CA 1
ATOM 994 C C . PHE A 1 123 ? -10.723 11.789 -10.664 1.00 92.62 123 PHE A C 1
ATOM 996 O O . PHE A 1 123 ? -9.569 11.451 -10.907 1.00 92.62 123 PHE A O 1
ATOM 1003 N N . GLU A 1 124 ? -11.069 12.357 -9.509 1.00 88.75 124 GLU A N 1
ATOM 1004 C CA . GLU A 1 124 ? -10.126 12.591 -8.410 1.00 88.75 124 GLU A CA 1
ATOM 1005 C C . GLU A 1 124 ? -10.181 11.414 -7.416 1.00 88.75 124 GLU A C 1
ATOM 1007 O O . GLU A 1 124 ? -11.135 11.301 -6.638 1.00 88.75 124 GLU A O 1
ATOM 1012 N N . PRO A 1 125 ? -9.211 10.478 -7.439 1.00 84.38 125 PRO A N 1
ATOM 1013 C CA . PRO A 1 125 ? -9.258 9.309 -6.574 1.00 84.38 125 PRO A CA 1
ATOM 1014 C C . PRO A 1 125 ? -8.925 9.678 -5.123 1.00 84.38 125 PRO A C 1
ATOM 1016 O O . PRO A 1 125 ? -7.811 10.095 -4.820 1.00 84.38 125 PRO A O 1
ATOM 1019 N N . GLN A 1 126 ? -9.854 9.423 -4.200 1.00 77.75 126 GLN A N 1
ATOM 1020 C CA . GLN A 1 126 ? -9.584 9.543 -2.759 1.00 77.75 126 GLN A CA 1
ATOM 1021 C C . GLN A 1 126 ? -8.822 8.327 -2.210 1.00 77.75 126 GLN A C 1
ATOM 1023 O O . GLN A 1 126 ? -7.911 8.461 -1.398 1.00 77.75 126 GLN A O 1
ATOM 1028 N N . GLN A 1 127 ? -9.169 7.126 -2.680 1.00 76.62 127 GLN A N 1
ATOM 1029 C CA . GLN A 1 127 ? -8.545 5.873 -2.262 1.00 76.62 127 GLN A CA 1
ATOM 1030 C C . GLN A 1 127 ? -8.550 4.863 -3.415 1.00 76.62 127 GLN A C 1
ATOM 1032 O O . GLN A 1 127 ? -9.467 4.827 -4.233 1.00 76.62 127 GLN A O 1
ATOM 1037 N N . SER A 1 128 ? -7.533 4.003 -3.467 1.00 81.38 128 SER A N 1
ATOM 1038 C CA . SER A 1 128 ? -7.517 2.832 -4.349 1.00 81.38 128 SER A CA 1
ATOM 1039 C C . SER A 1 128 ? -7.039 1.622 -3.561 1.00 81.38 128 SER A C 1
ATOM 1041 O O . SER A 1 128 ? -6.017 1.693 -2.879 1.00 81.38 128 SER A O 1
ATOM 1043 N N . VAL A 1 129 ? -7.762 0.511 -3.667 1.00 82.12 129 VAL A N 1
ATOM 1044 C CA . VAL A 1 129 ? -7.416 -0.749 -3.004 1.00 82.12 129 VAL A CA 1
ATOM 1045 C C . VAL A 1 129 ? -7.341 -1.838 -4.059 1.00 82.12 129 VAL A C 1
ATOM 1047 O O . VAL A 1 129 ? -8.296 -2.045 -4.800 1.00 82.12 129 VAL A O 1
ATOM 1050 N N . LEU A 1 130 ? -6.214 -2.546 -4.107 1.00 88.06 130 LEU A N 1
ATOM 1051 C CA . LEU A 1 130 ? -6.063 -3.755 -4.907 1.00 88.06 130 LEU A CA 1
ATOM 1052 C C . LEU A 1 130 ? -5.631 -4.903 -4.000 1.00 88.06 130 LEU A C 1
ATOM 1054 O O . LEU A 1 130 ? -4.588 -4.851 -3.342 1.00 88.06 130 LEU A O 1
ATOM 1058 N N . GLN A 1 131 ? -6.457 -5.941 -3.991 1.00 88.44 131 GLN A N 1
ATOM 1059 C CA . GLN A 1 131 ? -6.258 -7.171 -3.241 1.00 88.44 131 GLN A CA 1
ATOM 1060 C C . GLN A 1 131 ? -6.531 -8.343 -4.179 1.00 88.44 131 GLN A C 1
ATOM 1062 O O . GLN A 1 131 ? -7.534 -8.358 -4.891 1.00 88.44 131 GLN A O 1
ATOM 1067 N N . ILE A 1 132 ? -5.631 -9.321 -4.191 1.00 90.50 132 ILE A N 1
ATOM 1068 C CA . ILE A 1 132 ? -5.768 -10.540 -4.986 1.00 90.50 132 ILE A CA 1
ATOM 1069 C C . ILE A 1 132 ? -5.888 -11.707 -4.018 1.00 90.50 132 ILE A C 1
ATOM 1071 O O . ILE A 1 132 ? -4.979 -11.972 -3.233 1.00 90.50 132 ILE A O 1
ATOM 1075 N N . TYR A 1 133 ? -7.002 -12.426 -4.091 1.00 90.19 133 TYR A N 1
ATOM 1076 C CA . TYR A 1 133 ? -7.238 -13.609 -3.274 1.00 90.19 133 TYR A CA 1
ATOM 1077 C C . TYR A 1 133 ? -6.846 -14.877 -4.033 1.00 90.19 133 TYR A C 1
ATOM 1079 O O . TYR A 1 133 ? -7.181 -15.036 -5.205 1.00 90.19 133 TYR A O 1
ATOM 1087 N N . GLY A 1 134 ? -6.150 -15.796 -3.366 1.00 90.94 134 GLY A N 1
ATOM 1088 C CA . GLY A 1 134 ? -5.695 -17.043 -3.981 1.00 90.94 134 GLY A CA 1
ATOM 1089 C C . GLY A 1 134 ? -5.150 -18.042 -2.969 1.00 90.94 134 GLY A C 1
ATOM 1090 O O . GLY A 1 134 ? -5.495 -17.993 -1.792 1.00 90.94 134 GLY A O 1
ATOM 1091 N N . ILE A 1 135 ? -4.287 -18.954 -3.416 1.00 90.62 135 ILE A N 1
ATOM 1092 C CA . ILE A 1 135 ? -3.598 -19.931 -2.562 1.00 90.62 135 ILE A CA 1
ATOM 1093 C C . ILE A 1 135 ? -2.094 -19.723 -2.726 1.00 90.62 135 ILE A C 1
ATOM 1095 O O . ILE A 1 135 ? -1.590 -19.792 -3.844 1.00 90.62 135 ILE A O 1
ATOM 1099 N N . CYS A 1 136 ? -1.382 -19.458 -1.629 1.00 88.12 136 CYS A N 1
ATOM 1100 C CA . CYS A 1 136 ? 0.066 -19.243 -1.665 1.00 88.12 136 CYS A CA 1
ATOM 1101 C C . CYS A 1 136 ? 0.841 -20.535 -1.973 1.00 88.12 136 CYS A C 1
ATOM 1103 O O . CYS A 1 136 ? 0.364 -21.631 -1.674 1.00 88.12 136 CYS A O 1
ATOM 1105 N N . ASP A 1 137 ? 2.065 -20.398 -2.484 1.00 87.75 137 ASP A N 1
ATOM 1106 C CA . ASP A 1 137 ? 2.941 -21.517 -2.867 1.00 87.75 137 ASP A CA 1
ATOM 1107 C C . ASP A 1 137 ? 3.181 -22.532 -1.740 1.00 87.75 137 ASP A C 1
ATOM 1109 O O . ASP A 1 137 ? 3.365 -23.719 -1.996 1.00 87.75 137 ASP A O 1
ATOM 1113 N N . ASP A 1 138 ? 3.193 -22.084 -0.482 1.00 87.19 138 ASP A N 1
ATOM 1114 C CA . ASP A 1 138 ? 3.343 -22.982 0.665 1.00 87.19 138 ASP A CA 1
ATOM 1115 C C . ASP A 1 138 ? 2.110 -23.861 0.855 1.00 87.19 138 ASP A C 1
ATOM 1117 O O . ASP A 1 138 ? 2.249 -25.070 1.006 1.00 87.19 138 ASP A O 1
ATOM 1121 N N . CYS A 1 139 ? 0.912 -23.279 0.772 1.00 89.31 139 CYS A N 1
ATOM 1122 C CA . CYS A 1 139 ? -0.337 -24.034 0.832 1.00 89.31 139 CYS A CA 1
ATOM 1123 C C . CYS A 1 139 ? -0.486 -24.968 -0.373 1.00 89.31 139 CYS A C 1
ATOM 1125 O O . CYS A 1 139 ? -0.885 -26.114 -0.193 1.00 89.31 139 CYS A O 1
ATOM 1127 N N . GLN A 1 140 ? -0.118 -24.516 -1.579 1.00 90.38 140 GLN A N 1
ATOM 1128 C CA . GLN A 1 140 ? -0.127 -25.369 -2.775 1.00 90.38 140 GLN A CA 1
ATOM 1129 C C . GLN A 1 140 ? 0.822 -26.567 -2.627 1.00 90.38 140 GLN A C 1
ATOM 1131 O O . GLN A 1 140 ? 0.507 -27.664 -3.075 1.00 90.38 140 GLN A O 1
ATOM 1136 N N . ALA A 1 141 ? 1.969 -26.375 -1.970 1.00 88.50 141 ALA A N 1
ATOM 1137 C CA . ALA A 1 141 ? 2.961 -27.420 -1.735 1.00 88.50 141 ALA A CA 1
ATOM 1138 C C . ALA A 1 141 ? 2.768 -28.194 -0.415 1.00 88.50 141 ALA A C 1
ATOM 1140 O O . ALA A 1 141 ? 3.661 -28.943 -0.020 1.00 88.50 141 ALA A O 1
ATOM 1141 N N . GLY A 1 142 ? 1.662 -27.983 0.310 1.00 88.00 142 GLY A N 1
ATOM 1142 C CA . GLY A 1 142 ? 1.385 -28.649 1.589 1.00 88.00 142 GLY A CA 1
ATOM 1143 C C . GLY A 1 142 ? 2.323 -28.266 2.746 1.00 88.00 142 GLY A C 1
ATOM 1144 O O . GLY A 1 142 ? 2.335 -28.935 3.781 1.00 88.00 142 GLY A O 1
ATOM 1145 N N . ARG A 1 143 ? 3.115 -27.195 2.616 1.00 82.19 143 ARG A N 1
ATOM 1146 C CA . ARG A 1 143 ? 4.008 -26.716 3.680 1.00 82.19 143 ARG A CA 1
ATOM 1147 C C . ARG A 1 143 ? 3.209 -25.956 4.736 1.00 82.19 143 ARG A C 1
ATOM 1149 O O . ARG A 1 143 ? 2.646 -24.896 4.473 1.00 82.19 143 ARG A O 1
ATOM 1156 N N . ARG A 1 144 ? 3.204 -26.490 5.959 1.00 65.75 144 ARG A N 1
ATOM 1157 C CA . ARG A 1 144 ? 2.553 -25.864 7.123 1.00 65.75 144 ARG A CA 1
ATOM 1158 C C . ARG A 1 144 ? 3.404 -24.782 7.787 1.00 65.75 144 ARG A C 1
ATOM 1160 O O . ARG A 1 144 ? 2.850 -23.890 8.421 1.00 65.75 144 ARG A O 1
ATOM 1167 N N . THR A 1 145 ? 4.727 -24.831 7.637 1.00 59.91 145 THR A N 1
ATOM 1168 C CA . THR A 1 145 ? 5.631 -23.886 8.297 1.00 59.91 145 THR A CA 1
ATOM 1169 C C . THR A 1 145 ? 5.614 -22.520 7.608 1.00 59.91 145 THR A C 1
ATOM 1171 O O . THR A 1 145 ? 5.839 -22.444 6.398 1.00 59.91 145 THR A O 1
ATOM 1174 N N . PRO A 1 146 ? 5.364 -21.426 8.351 1.00 54.72 146 PRO A N 1
ATOM 1175 C CA . PRO A 1 146 ? 5.450 -20.081 7.804 1.00 54.72 146 PRO A CA 1
ATOM 1176 C C . PRO A 1 146 ? 6.890 -19.784 7.391 1.00 54.72 146 PRO A C 1
ATOM 1178 O O . PRO A 1 146 ? 7.816 -19.930 8.190 1.00 54.72 146 PRO A O 1
ATOM 1181 N N . ARG A 1 147 ? 7.092 -19.316 6.158 1.00 57.38 147 ARG A N 1
ATOM 1182 C CA . ARG A 1 147 ? 8.321 -18.591 5.841 1.00 57.38 147 ARG A CA 1
ATOM 1183 C C . ARG A 1 147 ? 8.200 -17.188 6.441 1.00 57.38 147 ARG A C 1
ATOM 1185 O O . ARG A 1 147 ? 7.126 -16.601 6.302 1.00 57.38 147 ARG A O 1
ATOM 1192 N N . PRO A 1 148 ? 9.248 -16.635 7.077 1.00 56.81 148 PRO A N 1
ATOM 1193 C CA . PRO A 1 148 ? 9.211 -15.247 7.512 1.00 56.81 148 PRO A CA 1
ATOM 1194 C C . PRO A 1 148 ? 8.842 -14.357 6.322 1.00 56.81 148 PRO A C 1
ATOM 1196 O O . PRO A 1 148 ? 9.470 -14.426 5.256 1.00 56.81 148 PRO A O 1
ATOM 1199 N N . VAL A 1 149 ? 7.768 -13.588 6.493 1.00 58.34 149 VAL A N 1
ATOM 1200 C CA . VAL A 1 149 ? 7.343 -12.571 5.533 1.00 58.34 149 VAL A CA 1
ATOM 1201 C C . VAL A 1 149 ? 8.380 -11.457 5.635 1.00 58.34 149 VAL A C 1
ATOM 1203 O O . VAL A 1 149 ? 8.685 -10.992 6.729 1.00 58.34 149 VAL A O 1
ATOM 1206 N N . ALA A 1 150 ? 9.016 -11.107 4.517 1.00 61.41 150 ALA A N 1
ATOM 1207 C CA . ALA A 1 150 ? 9.957 -9.992 4.509 1.00 61.41 150 ALA A CA 1
ATOM 1208 C C . ALA A 1 150 ? 9.197 -8.704 4.850 1.00 61.41 150 ALA A C 1
ATOM 1210 O O . ALA A 1 150 ? 8.058 -8.557 4.412 1.00 61.41 150 ALA A O 1
ATOM 1211 N N . THR A 1 151 ? 9.822 -7.797 5.604 1.00 66.88 151 THR A N 1
ATOM 1212 C CA . THR A 1 151 ? 9.222 -6.495 5.918 1.00 66.88 151 THR A CA 1
ATOM 1213 C C . THR A 1 151 ? 8.877 -5.742 4.636 1.00 66.88 151 THR A C 1
ATOM 1215 O O . THR A 1 151 ? 9.544 -5.915 3.606 1.00 66.88 151 THR A O 1
ATOM 1218 N N . THR A 1 152 ? 7.863 -4.884 4.707 1.00 67.19 152 THR A N 1
ATOM 1219 C CA . THR A 1 152 ? 7.413 -4.001 3.622 1.00 67.19 152 THR A CA 1
ATOM 1220 C C . THR A 1 152 ? 8.621 -3.271 3.009 1.00 67.19 152 THR A C 1
ATOM 1222 O O . THR A 1 152 ? 8.843 -3.347 1.803 1.00 67.19 152 THR A O 1
ATOM 1225 N N . GLU A 1 153 ? 9.530 -2.735 3.838 1.00 68.06 153 GLU A N 1
ATOM 1226 C CA . GLU A 1 153 ? 10.820 -2.140 3.427 1.00 68.06 153 GLU A CA 1
ATOM 1227 C C . GLU A 1 153 ? 11.718 -3.049 2.572 1.00 68.06 153 GLU A C 1
ATOM 1229 O O . GLU A 1 153 ? 12.239 -2.631 1.533 1.00 68.06 153 GLU A O 1
ATOM 1234 N N . LEU A 1 154 ? 11.905 -4.309 2.965 1.00 70.62 154 LEU A N 1
ATOM 1235 C CA . LEU A 1 154 ? 12.729 -5.252 2.204 1.00 70.62 154 LEU A CA 1
ATOM 1236 C C . LEU A 1 154 ? 12.062 -5.658 0.886 1.00 70.62 154 LEU A C 1
ATOM 1238 O O . LEU A 1 154 ? 12.749 -5.863 -0.122 1.00 70.62 154 LEU A O 1
ATOM 1242 N N . LEU A 1 155 ? 10.731 -5.771 0.876 1.00 69.19 155 LEU A N 1
ATOM 1243 C CA . LEU A 1 155 ? 9.958 -6.002 -0.343 1.00 69.19 155 LEU A CA 1
ATOM 1244 C C . LEU A 1 155 ? 10.094 -4.813 -1.299 1.00 69.19 155 LEU A C 1
ATOM 1246 O O . LEU A 1 155 ? 10.358 -5.032 -2.485 1.00 69.19 155 LEU A O 1
ATOM 1250 N N . PHE A 1 156 ? 10.047 -3.582 -0.781 1.00 70.56 156 PHE A N 1
ATOM 1251 C CA . PHE A 1 156 ? 10.312 -2.367 -1.550 1.00 70.56 156 PHE A CA 1
ATOM 1252 C C . PHE A 1 156 ? 11.700 -2.370 -2.164 1.00 70.56 156 PHE A C 1
ATOM 1254 O O . PHE A 1 156 ? 11.824 -2.230 -3.380 1.00 70.56 156 PHE A O 1
ATOM 1261 N N . ALA A 1 157 ? 12.744 -2.587 -1.363 1.00 76.31 157 ALA A N 1
ATOM 1262 C CA . ALA A 1 157 ? 14.114 -2.620 -1.864 1.00 76.31 157 ALA A CA 1
ATOM 1263 C C . ALA A 1 157 ? 14.274 -3.672 -2.974 1.00 76.31 157 ALA A C 1
ATOM 1265 O O . ALA A 1 157 ? 14.847 -3.398 -4.033 1.00 76.31 157 ALA A O 1
ATOM 1266 N N . ARG A 1 158 ? 13.707 -4.869 -2.775 1.00 78.94 158 ARG A N 1
ATOM 1267 C CA . ARG A 1 158 ? 13.710 -5.942 -3.775 1.00 78.94 158 ARG A CA 1
ATOM 1268 C C . ARG A 1 158 ? 13.030 -5.519 -5.071 1.00 78.94 158 ARG A C 1
ATOM 1270 O O . ARG A 1 158 ? 13.591 -5.736 -6.147 1.00 78.94 158 ARG A O 1
ATOM 1277 N N . ASP A 1 159 ? 11.807 -5.015 -4.988 1.00 73.44 159 ASP A N 1
ATOM 1278 C CA . ASP A 1 159 ? 10.985 -4.777 -6.170 1.00 73.44 159 ASP A CA 1
ATOM 1279 C C . ASP A 1 159 ? 11.426 -3.502 -6.910 1.00 73.44 159 ASP A C 1
ATOM 1281 O O . ASP A 1 159 ? 11.508 -3.531 -8.138 1.00 73.44 159 ASP A O 1
ATOM 1285 N N . ALA A 1 160 ? 11.901 -2.471 -6.201 1.00 77.12 160 ALA A N 1
ATOM 1286 C CA . ALA A 1 160 ? 12.584 -1.319 -6.795 1.00 77.12 160 ALA A CA 1
ATOM 1287 C C . ALA A 1 160 ? 13.835 -1.742 -7.584 1.00 77.12 160 ALA A C 1
ATOM 1289 O O . ALA A 1 160 ? 14.036 -1.317 -8.725 1.00 77.12 160 ALA A O 1
ATOM 1290 N N . LEU A 1 161 ? 14.652 -2.650 -7.032 1.00 80.88 161 LEU A N 1
ATOM 1291 C CA . LEU A 1 161 ? 15.808 -3.204 -7.745 1.00 80.88 161 LEU A CA 1
ATOM 1292 C C . LEU A 1 161 ? 15.387 -4.002 -8.985 1.00 80.88 161 LEU A C 1
ATOM 1294 O O . LEU A 1 161 ? 16.025 -3.887 -10.035 1.00 80.88 161 LEU A O 1
ATOM 1298 N N . LYS A 1 162 ? 14.312 -4.796 -8.903 1.00 78.81 162 LYS A N 1
ATOM 1299 C CA . LYS A 1 162 ? 13.778 -5.514 -10.072 1.00 78.81 162 LYS A CA 1
ATOM 1300 C C . LYS A 1 162 ? 13.306 -4.553 -11.158 1.00 78.81 162 LYS A C 1
ATOM 1302 O O . LYS A 1 162 ? 13.617 -4.798 -12.324 1.00 78.81 162 LYS A O 1
ATOM 1307 N N . MET A 1 163 ? 12.598 -3.488 -10.789 1.00 78.12 163 MET A N 1
ATOM 1308 C CA . MET A 1 163 ? 12.139 -2.461 -11.722 1.00 78.12 163 MET A CA 1
ATOM 1309 C C . MET A 1 163 ? 13.316 -1.755 -12.389 1.00 78.12 163 MET A C 1
ATOM 1311 O O . MET A 1 163 ? 13.378 -1.725 -13.613 1.00 78.12 163 MET A O 1
ATOM 1315 N N . ALA A 1 164 ? 14.308 -1.295 -11.621 1.00 82.31 164 ALA A N 1
ATOM 1316 C CA . ALA A 1 164 ? 15.514 -0.678 -12.173 1.00 82.31 164 ALA A CA 1
ATOM 1317 C C . ALA A 1 164 ? 16.230 -1.612 -13.168 1.00 82.31 164 ALA A C 1
ATOM 1319 O O . ALA A 1 164 ? 16.605 -1.204 -14.267 1.00 82.31 164 ALA A O 1
ATOM 1320 N N . ILE A 1 165 ? 16.352 -2.902 -12.830 1.00 84.50 165 ILE A N 1
ATOM 1321 C CA . ILE A 1 165 ? 16.916 -3.915 -13.733 1.00 84.50 165 ILE A CA 1
ATOM 1322 C C . ILE A 1 165 ? 16.058 -4.085 -14.996 1.00 84.50 165 ILE A C 1
ATOM 1324 O O . ILE A 1 165 ? 16.614 -4.281 -16.078 1.00 84.50 165 ILE A O 1
ATOM 1328 N N . ALA A 1 166 ? 14.729 -4.065 -14.887 1.00 81.06 166 ALA A N 1
ATOM 1329 C CA . ALA A 1 166 ? 13.829 -4.179 -16.033 1.00 81.06 166 ALA A CA 1
ATOM 1330 C C . ALA A 1 166 ? 13.939 -2.959 -16.962 1.00 81.06 166 ALA A C 1
ATOM 1332 O O . ALA A 1 166 ? 14.093 -3.139 -18.172 1.00 81.06 166 ALA A O 1
ATOM 1333 N N . THR A 1 167 ? 13.963 -1.748 -16.403 1.00 83.88 167 THR A N 1
ATOM 1334 C CA . THR A 1 167 ? 14.152 -0.492 -17.141 1.00 83.88 167 THR A CA 1
ATOM 1335 C C . THR A 1 167 ? 15.474 -0.491 -17.900 1.00 83.88 167 THR A C 1
ATOM 1337 O O . THR A 1 167 ? 15.491 -0.250 -19.106 1.00 83.88 167 THR A O 1
ATOM 1340 N N . GLU A 1 168 ? 16.576 -0.857 -17.242 1.00 91.00 168 GLU A N 1
ATOM 1341 C CA . GLU A 1 168 ? 17.884 -0.922 -17.902 1.00 91.00 168 GLU A CA 1
ATOM 1342 C C . GLU A 1 168 ? 17.937 -1.988 -19.004 1.00 91.00 168 GLU A C 1
ATOM 1344 O O . GLU A 1 168 ? 18.590 -1.783 -20.028 1.00 91.00 168 GLU A O 1
ATOM 1349 N N . ARG A 1 169 ? 17.236 -3.124 -18.842 1.00 88.44 169 ARG A N 1
ATOM 1350 C CA . ARG A 1 169 ? 17.108 -4.134 -19.915 1.00 88.44 169 ARG A CA 1
ATOM 1351 C C . ARG A 1 169 ? 16.370 -3.570 -21.118 1.00 88.44 169 ARG A C 1
ATOM 1353 O O . ARG A 1 169 ? 16.858 -3.717 -22.233 1.00 88.44 169 ARG A O 1
ATOM 1360 N N . SER A 1 170 ? 15.235 -2.916 -20.886 1.00 86.69 170 SER A N 1
ATOM 1361 C CA . SER A 1 170 ? 14.447 -2.302 -21.956 1.00 86.69 170 SER A CA 1
ATOM 1362 C C . SER A 1 170 ? 15.261 -1.241 -22.706 1.00 86.69 170 SER A C 1
ATOM 1364 O O . SER A 1 170 ? 15.333 -1.267 -23.936 1.00 86.69 170 SER A O 1
ATOM 1366 N N . GLY A 1 171 ? 15.969 -0.375 -21.970 1.00 90.50 171 GLY A N 1
ATOM 1367 C CA . GLY A 1 171 ? 16.888 0.609 -22.541 1.00 90.50 171 GLY A CA 1
ATOM 1368 C C . GLY A 1 171 ? 17.992 -0.042 -23.376 1.00 90.50 171 GLY A C 1
ATOM 1369 O O . GLY A 1 171 ? 18.205 0.343 -24.525 1.00 90.50 171 GLY A O 1
ATOM 1370 N N . LEU A 1 172 ? 18.651 -1.081 -22.853 1.00 93.44 172 LEU A N 1
ATOM 1371 C CA . LEU A 1 172 ? 19.670 -1.834 -23.590 1.00 93.44 172 LEU A CA 1
ATOM 1372 C C . LEU A 1 172 ? 19.126 -2.414 -24.907 1.00 93.44 172 LEU A C 1
ATOM 1374 O O . LEU A 1 172 ? 19.784 -2.282 -25.945 1.00 93.44 172 LEU A O 1
ATOM 1378 N N . ASP A 1 173 ? 17.943 -3.026 -24.881 1.00 91.25 173 ASP A N 1
ATOM 1379 C CA . ASP A 1 173 ? 17.307 -3.604 -26.068 1.00 91.25 173 ASP A CA 1
ATOM 1380 C C . ASP A 1 173 ? 16.932 -2.523 -27.091 1.00 91.25 173 ASP A C 1
ATOM 1382 O O . ASP A 1 173 ? 17.112 -2.710 -28.299 1.00 91.25 173 ASP A O 1
ATOM 1386 N N . PHE A 1 174 ? 16.434 -1.374 -26.628 1.00 93.75 174 PHE A N 1
ATOM 1387 C CA . PHE A 1 174 ? 16.147 -0.216 -27.471 1.00 93.75 174 PHE A CA 1
ATOM 1388 C C . PHE A 1 174 ? 17.417 0.316 -28.142 1.00 93.75 174 PHE A C 1
ATOM 1390 O O . PHE A 1 174 ? 17.473 0.392 -29.371 1.00 93.75 174 PHE A O 1
ATOM 1397 N N . TYR A 1 175 ? 18.470 0.604 -27.371 1.00 95.94 175 TYR A N 1
ATOM 1398 C CA . TYR A 1 175 ? 19.713 1.153 -27.916 1.00 95.94 175 TYR A CA 1
ATOM 1399 C C . TYR A 1 175 ? 20.412 0.182 -28.872 1.00 95.94 175 TYR A C 1
ATOM 1401 O O . TYR A 1 175 ? 20.947 0.596 -29.900 1.00 95.94 175 TYR A O 1
ATOM 1409 N N . THR A 1 176 ? 20.373 -1.118 -28.571 1.00 94.06 176 THR A N 1
ATOM 1410 C CA . THR A 1 176 ? 20.958 -2.153 -29.435 1.00 94.06 176 THR A CA 1
ATOM 1411 C C . THR A 1 176 ? 20.226 -2.245 -30.772 1.00 94.06 176 THR A C 1
ATOM 1413 O O . THR A 1 176 ? 20.874 -2.360 -31.813 1.00 94.06 176 THR A O 1
ATOM 1416 N N . ARG A 1 177 ? 18.889 -2.165 -30.772 1.00 93.69 177 ARG A N 1
ATOM 1417 C CA . ARG A 1 177 ? 18.097 -2.117 -32.011 1.00 93.69 177 ARG A CA 1
ATOM 1418 C C . ARG A 1 177 ? 18.324 -0.815 -32.778 1.00 93.69 177 ARG A C 1
ATOM 1420 O O . ARG A 1 177 ? 18.600 -0.874 -33.972 1.00 93.69 177 ARG A O 1
ATOM 1427 N N . GLY A 1 178 ? 18.304 0.333 -32.098 1.00 93.50 178 GLY A N 1
ATOM 1428 C CA . GLY A 1 178 ? 18.559 1.644 -32.704 1.00 93.50 178 GLY A CA 1
ATOM 1429 C C . GLY A 1 178 ? 19.911 1.715 -33.420 1.00 93.50 178 GLY A C 1
ATOM 1430 O O . GLY A 1 178 ? 19.984 2.169 -34.559 1.00 93.50 178 GLY A O 1
ATOM 1431 N N . ALA A 1 179 ? 20.968 1.157 -32.820 1.00 95.62 179 ALA A N 1
ATOM 1432 C CA . ALA A 1 179 ? 22.289 1.074 -33.447 1.00 95.62 179 ALA A CA 1
ATOM 1433 C C . ALA A 1 179 ? 22.313 0.244 -34.747 1.00 95.62 179 ALA A C 1
ATOM 1435 O O . ALA A 1 179 ? 23.139 0.514 -35.618 1.00 95.62 179 ALA A O 1
ATOM 1436 N N . LYS A 1 180 ? 21.449 -0.769 -34.880 1.00 95.25 180 LYS A N 1
ATOM 1437 C CA . LYS A 1 180 ? 21.355 -1.596 -36.095 1.00 95.25 180 LYS A CA 1
ATOM 1438 C C . LYS A 1 180 ? 20.551 -0.914 -37.201 1.00 95.25 180 LYS A C 1
ATOM 1440 O O . LYS A 1 180 ? 20.866 -1.102 -38.367 1.00 95.25 180 LYS A O 1
ATOM 1445 N N . LEU A 1 181 ? 19.523 -0.153 -36.829 1.00 95.00 181 LEU A N 1
ATOM 1446 C CA . LEU A 1 181 ? 18.585 0.459 -37.773 1.00 95.00 181 LEU A CA 1
ATOM 1447 C C . LEU A 1 181 ? 19.073 1.805 -38.321 1.00 95.00 181 LEU A C 1
ATOM 1449 O O . LEU A 1 181 ? 18.767 2.150 -39.458 1.00 95.00 181 LEU A O 1
ATOM 1453 N N . VAL A 1 182 ? 19.815 2.584 -37.529 1.00 94.31 182 VAL A N 1
ATOM 1454 C CA . VAL A 1 182 ? 20.224 3.933 -37.938 1.00 94.31 182 VAL A CA 1
ATOM 1455 C C . VAL A 1 182 ? 21.334 3.887 -38.992 1.00 94.31 182 VAL A C 1
ATOM 1457 O O . VAL A 1 182 ? 22.332 3.176 -38.835 1.00 94.31 182 VAL A O 1
ATOM 1460 N N . GLN A 1 183 ? 21.177 4.664 -40.067 1.00 94.38 183 GLN A N 1
ATOM 1461 C CA . GLN A 1 183 ? 22.154 4.749 -41.160 1.00 94.38 183 GLN A CA 1
ATOM 1462 C C . GLN A 1 183 ? 23.287 5.741 -40.861 1.00 94.38 183 GLN A C 1
ATOM 1464 O O . GLN A 1 183 ? 24.446 5.450 -41.167 1.00 94.38 183 GLN A O 1
ATOM 1469 N N . ASP A 1 184 ? 22.980 6.853 -40.185 1.00 97.19 184 ASP A N 1
ATOM 1470 C CA . ASP A 1 184 ? 23.974 7.852 -39.792 1.00 97.19 184 ASP A CA 1
ATOM 1471 C C . ASP A 1 184 ? 25.008 7.276 -38.806 1.00 97.19 184 ASP A C 1
ATOM 1473 O O . ASP A 1 184 ? 24.683 6.714 -37.752 1.00 97.19 184 ASP A O 1
ATOM 1477 N N . ALA A 1 185 ? 26.289 7.425 -39.147 1.00 94.56 185 ALA A N 1
ATOM 1478 C CA . ALA A 1 185 ? 27.388 6.841 -38.387 1.00 94.56 185 ALA A CA 1
ATOM 1479 C C . ALA A 1 185 ? 27.597 7.510 -37.017 1.00 94.56 185 ALA A C 1
ATOM 1481 O O . ALA A 1 185 ? 28.042 6.846 -36.072 1.00 94.56 185 ALA A O 1
ATOM 1482 N N . ARG A 1 186 ? 27.283 8.806 -36.879 1.00 95.25 186 ARG A N 1
ATOM 1483 C CA . ARG A 1 186 ? 27.419 9.537 -35.610 1.00 95.25 186 ARG A CA 1
ATOM 1484 C C . ARG A 1 186 ? 26.322 9.098 -34.640 1.00 95.25 186 ARG A C 1
ATOM 1486 O O . ARG A 1 186 ? 26.635 8.713 -33.512 1.00 95.25 186 ARG A O 1
ATOM 1493 N N . ALA A 1 187 ? 25.076 9.033 -35.098 1.00 92.50 187 ALA A N 1
ATOM 1494 C CA . ALA A 1 187 ? 23.933 8.521 -34.351 1.00 92.50 187 ALA A CA 1
ATOM 1495 C C . ALA A 1 187 ? 24.145 7.058 -33.937 1.00 92.50 187 ALA A C 1
ATOM 1497 O O . ALA A 1 187 ? 23.948 6.707 -32.771 1.00 92.50 187 ALA A O 1
ATOM 1498 N N . ARG A 1 188 ? 24.659 6.210 -34.841 1.00 97.50 188 ARG A N 1
ATOM 1499 C CA . ARG A 1 188 ? 25.017 4.818 -34.522 1.00 97.50 188 ARG A CA 1
ATOM 1500 C C . ARG A 1 188 ? 26.000 4.729 -33.357 1.00 97.50 188 ARG A C 1
ATOM 1502 O O . ARG A 1 188 ? 25.788 3.942 -32.432 1.00 97.50 188 ARG A O 1
ATOM 1509 N N . LYS A 1 189 ? 27.059 5.549 -33.369 1.00 95.75 189 LYS A N 1
ATOM 1510 C CA . LYS A 1 189 ? 28.047 5.604 -32.277 1.00 95.75 189 LYS A CA 1
ATOM 1511 C C . LYS A 1 189 ? 27.411 6.022 -30.947 1.00 95.75 189 LYS A C 1
ATOM 1513 O O . LYS A 1 189 ? 27.792 5.472 -29.912 1.00 95.75 189 LYS A O 1
ATOM 1518 N N . VAL A 1 190 ? 26.444 6.944 -30.959 1.00 96.75 190 VAL A N 1
ATOM 1519 C CA . VAL A 1 190 ? 25.691 7.344 -29.755 1.00 96.75 190 VAL A CA 1
ATOM 1520 C C . VAL A 1 190 ? 24.889 6.166 -29.200 1.00 96.75 190 VAL A C 1
ATOM 1522 O O . VAL A 1 190 ? 25.079 5.809 -28.036 1.00 96.75 190 VAL A O 1
ATOM 1525 N N . PHE A 1 191 ? 24.081 5.494 -30.025 1.00 95.75 191 PHE A N 1
ATOM 1526 C CA . PHE A 1 191 ? 23.309 4.319 -29.599 1.00 95.75 191 PHE A CA 1
ATOM 1527 C C . PHE A 1 191 ? 24.201 3.202 -29.037 1.00 95.75 191 PHE A C 1
ATOM 1529 O O . PHE A 1 191 ? 23.924 2.659 -27.969 1.00 95.75 191 PHE A O 1
ATOM 1536 N N . GLN A 1 192 ? 25.328 2.905 -29.690 1.00 95.38 192 GLN A N 1
ATOM 1537 C CA . GLN A 1 192 ? 26.296 1.920 -29.192 1.00 95.38 192 GLN A CA 1
ATOM 1538 C C . GLN A 1 192 ? 26.925 2.323 -27.850 1.00 95.38 192 GLN A C 1
ATOM 1540 O O . GLN A 1 192 ? 27.236 1.460 -27.025 1.00 95.38 192 GLN A O 1
ATOM 1545 N N . ARG A 1 193 ? 27.163 3.621 -27.624 1.00 96.19 193 ARG A N 1
ATOM 1546 C CA . ARG A 1 193 ? 27.687 4.135 -26.350 1.00 96.19 193 ARG A CA 1
ATOM 1547 C C . ARG A 1 193 ? 26.653 3.977 -25.235 1.00 96.19 193 ARG A C 1
ATOM 1549 O O . ARG A 1 193 ? 26.997 3.455 -24.176 1.00 96.19 193 ARG A O 1
ATOM 1556 N N . LEU A 1 194 ? 25.403 4.368 -25.487 1.00 94.75 194 LEU A N 1
ATOM 1557 C CA . LEU A 1 194 ? 24.298 4.228 -24.534 1.00 94.75 194 LEU A CA 1
ATOM 1558 C C . LEU A 1 194 ? 24.026 2.755 -24.199 1.00 94.75 194 LEU A C 1
ATOM 1560 O O . LEU A 1 194 ? 23.969 2.400 -23.025 1.00 94.75 194 LEU A O 1
ATOM 1564 N N . GLY A 1 195 ? 23.998 1.874 -25.204 1.00 93.19 195 GLY A N 1
ATOM 1565 C CA . GLY A 1 195 ? 23.864 0.430 -24.995 1.00 93.19 195 GLY A CA 1
ATOM 1566 C C . GLY A 1 195 ? 24.992 -0.154 -24.135 1.00 93.19 195 GLY A C 1
ATOM 1567 O O . GLY A 1 195 ? 24.733 -0.894 -23.188 1.00 93.19 195 GLY A O 1
ATOM 1568 N N . ARG A 1 196 ? 26.255 0.224 -24.386 1.00 93.06 196 ARG A N 1
ATOM 1569 C CA . ARG A 1 196 ? 27.386 -0.193 -23.532 1.00 93.06 196 ARG A CA 1
ATOM 1570 C C . ARG A 1 196 ? 27.233 0.286 -22.086 1.00 93.06 196 ARG A C 1
ATOM 1572 O O . ARG A 1 196 ? 27.515 -0.485 -21.168 1.00 93.06 196 ARG A O 1
ATOM 1579 N N . ARG A 1 197 ? 26.751 1.517 -21.878 1.00 90.12 197 ARG A N 1
ATOM 1580 C CA . ARG A 1 197 ? 26.491 2.074 -20.542 1.00 90.12 197 ARG A CA 1
ATOM 1581 C C . ARG A 1 197 ? 25.404 1.286 -19.804 1.00 90.12 197 ARG A C 1
ATOM 1583 O O . ARG A 1 197 ? 25.686 0.804 -18.709 1.00 90.12 197 ARG A O 1
ATOM 1590 N N . SER A 1 198 ? 24.236 1.062 -20.412 1.00 89.38 198 SER A N 1
ATOM 1591 C CA . SER A 1 198 ? 23.166 0.254 -19.800 1.00 89.38 198 SER A CA 1
ATOM 1592 C C . SER A 1 198 ? 23.613 -1.182 -19.521 1.00 89.38 198 SER A C 1
ATOM 1594 O O . SER A 1 198 ? 23.340 -1.714 -18.447 1.00 89.38 198 SER A O 1
ATOM 1596 N N . LYS A 1 199 ? 24.396 -1.808 -20.415 1.00 90.75 199 LYS A N 1
ATOM 1597 C CA . LYS A 1 199 ? 24.964 -3.150 -20.179 1.00 90.75 199 LYS A CA 1
ATOM 1598 C C . LYS A 1 199 ? 25.879 -3.193 -18.947 1.00 90.75 199 LYS A C 1
ATOM 1600 O O . LYS A 1 199 ? 25.827 -4.162 -18.190 1.00 90.75 199 LYS A O 1
ATOM 1605 N N . SER A 1 200 ? 26.691 -2.156 -18.732 1.00 88.00 200 SER A N 1
ATOM 1606 C CA . SER A 1 200 ? 27.549 -2.027 -17.545 1.00 88.00 200 SER A CA 1
ATOM 1607 C C . SER A 1 200 ? 26.728 -1.866 -16.261 1.00 88.00 200 SER A C 1
ATOM 1609 O O . SER A 1 200 ? 26.961 -2.591 -15.291 1.00 88.00 200 SER A O 1
ATOM 1611 N N . ILE A 1 201 ? 25.715 -0.989 -16.278 1.00 85.69 201 ILE A N 1
ATOM 1612 C CA . ILE A 1 201 ? 24.790 -0.787 -15.150 1.00 85.69 201 ILE A CA 1
ATOM 1613 C C . ILE A 1 201 ? 24.090 -2.107 -14.804 1.00 85.69 201 ILE A C 1
ATOM 1615 O O . ILE A 1 201 ? 24.146 -2.550 -13.662 1.00 85.69 201 ILE A O 1
ATOM 1619 N N . LEU A 1 202 ? 23.553 -2.815 -15.802 1.00 85.88 202 LEU A N 1
ATOM 1620 C CA . LEU A 1 202 ? 22.950 -4.143 -15.644 1.00 85.88 202 LEU A CA 1
ATOM 1621 C C . LEU A 1 202 ? 23.883 -5.171 -15.006 1.00 85.88 202 LEU A C 1
ATOM 1623 O O . LEU A 1 202 ? 23.432 -5.979 -14.192 1.00 85.88 202 LEU A O 1
ATOM 1627 N N . GLY A 1 203 ? 25.161 -5.167 -15.392 1.00 82.94 203 GLY A N 1
ATOM 1628 C CA . GLY A 1 203 ? 26.182 -6.024 -14.795 1.00 82.94 203 GLY A CA 1
ATOM 1629 C C . GLY A 1 203 ? 26.336 -5.755 -13.298 1.00 82.94 203 GLY A C 1
ATOM 1630 O O . GLY A 1 203 ? 26.225 -6.687 -12.500 1.00 82.94 203 GLY A O 1
ATOM 1631 N N . ARG A 1 204 ? 26.495 -4.477 -12.924 1.00 81.38 204 ARG A N 1
ATOM 1632 C CA . ARG A 1 204 ? 26.645 -4.028 -11.529 1.00 81.38 204 ARG A CA 1
ATOM 1633 C C . ARG A 1 204 ? 25.389 -4.277 -10.690 1.00 81.38 204 ARG A C 1
ATOM 1635 O O . ARG A 1 204 ? 25.485 -4.775 -9.570 1.00 81.38 204 ARG A O 1
ATOM 1642 N N . SER A 1 205 ? 24.201 -4.003 -11.228 1.00 73.62 205 SER A N 1
ATOM 1643 C CA . SER A 1 205 ? 22.935 -4.214 -10.515 1.00 73.62 205 SER A CA 1
ATOM 1644 C C . SER A 1 205 ? 22.666 -5.697 -10.250 1.00 73.62 205 SER A C 1
ATOM 1646 O O . SER A 1 205 ? 22.219 -6.036 -9.157 1.00 73.62 205 SER A O 1
ATOM 1648 N N . LYS A 1 206 ? 22.988 -6.596 -11.198 1.00 73.50 206 LYS A N 1
ATOM 1649 C CA . LYS A 1 206 ? 22.872 -8.061 -11.023 1.00 73.50 206 LYS A CA 1
ATOM 1650 C C . LYS A 1 206 ? 23.908 -8.648 -10.056 1.00 73.50 206 LYS A C 1
ATOM 1652 O O . LYS A 1 206 ? 23.660 -9.698 -9.462 1.00 73.50 206 LYS A O 1
ATOM 1657 N N . SER A 1 207 ? 25.092 -8.043 -9.927 1.00 65.62 207 SER A N 1
ATOM 1658 C CA . SER A 1 207 ? 26.065 -8.444 -8.902 1.00 65.62 207 SER A CA 1
ATOM 1659 C C . SER A 1 207 ? 25.670 -7.928 -7.517 1.00 65.62 207 SER A C 1
ATOM 1661 O O . SER A 1 207 ? 25.745 -8.697 -6.567 1.00 65.62 207 SER A O 1
ATOM 1663 N N . GLY A 1 208 ? 25.170 -6.691 -7.406 1.00 59.16 208 GLY A N 1
ATOM 1664 C CA . GLY A 1 208 ? 24.738 -6.094 -6.133 1.00 59.16 208 GLY A CA 1
ATOM 1665 C C . GLY A 1 208 ? 23.494 -6.750 -5.519 1.00 59.16 208 GLY A C 1
ATOM 1666 O O . GLY A 1 208 ? 23.449 -6.982 -4.315 1.00 59.16 208 GLY A O 1
ATOM 1667 N N . THR A 1 209 ? 22.515 -7.165 -6.335 1.00 55.81 209 THR A N 1
ATOM 1668 C CA . THR A 1 209 ? 21.306 -7.859 -5.830 1.00 55.81 209 THR A CA 1
ATOM 1669 C C . THR A 1 209 ? 21.595 -9.216 -5.183 1.00 55.81 209 THR A C 1
ATOM 1671 O O . THR A 1 209 ? 20.778 -9.689 -4.399 1.00 55.81 209 THR A O 1
ATOM 1674 N N . ARG A 1 210 ? 22.749 -9.843 -5.464 1.00 56.00 210 ARG A N 1
ATOM 1675 C CA . ARG A 1 210 ? 23.148 -11.110 -4.825 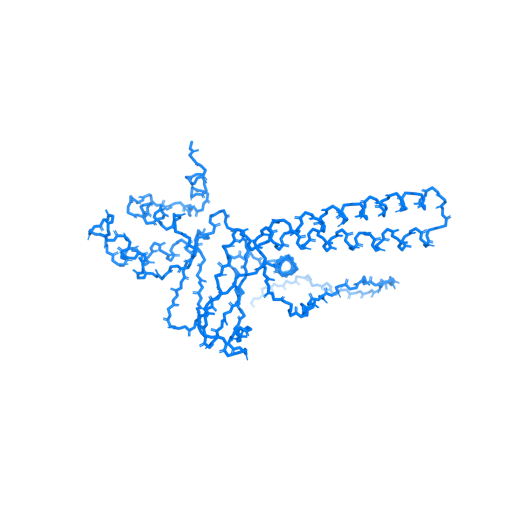1.00 56.00 210 ARG A CA 1
ATOM 1676 C C . ARG A 1 210 ? 23.520 -10.958 -3.344 1.00 56.00 210 ARG A C 1
ATOM 1678 O O . ARG A 1 210 ? 23.506 -11.967 -2.649 1.00 56.00 210 ARG A O 1
ATOM 1685 N N . GLY A 1 211 ? 23.833 -9.744 -2.878 1.00 46.78 211 GLY A N 1
ATOM 1686 C CA . GLY A 1 211 ? 24.209 -9.467 -1.485 1.00 46.78 211 GLY A CA 1
ATOM 1687 C C . GLY A 1 211 ? 23.091 -8.887 -0.609 1.00 46.78 211 GLY A C 1
ATOM 1688 O O . GLY A 1 211 ? 23.137 -9.056 0.601 1.00 46.78 211 GLY A O 1
ATOM 1689 N N . CYS A 1 212 ? 22.084 -8.229 -1.197 1.00 42.22 212 CYS A N 1
ATOM 1690 C CA . CYS A 1 212 ? 21.062 -7.482 -0.442 1.00 42.22 212 CYS A CA 1
ATOM 1691 C C . CYS A 1 212 ? 19.727 -8.217 -0.260 1.00 42.22 212 CYS A C 1
ATOM 1693 O O . CYS A 1 212 ? 18.868 -7.750 0.480 1.00 42.22 212 CYS A O 1
ATOM 1695 N N . LEU A 1 213 ? 19.517 -9.342 -0.946 1.00 41.69 213 LEU A N 1
ATOM 1696 C CA . LEU A 1 213 ? 18.294 -10.128 -0.807 1.00 41.69 213 LEU A CA 1
ATOM 1697 C C . LEU A 1 213 ? 18.556 -11.299 0.139 1.00 41.69 213 LEU A C 1
ATOM 1699 O O . LEU A 1 213 ? 19.539 -12.016 -0.078 1.00 41.69 213 LEU A O 1
ATOM 1703 N N . PRO A 1 214 ? 17.699 -11.545 1.152 1.00 38.78 214 PRO A N 1
ATOM 1704 C CA . PRO A 1 214 ? 17.816 -12.752 1.958 1.00 38.78 214 PRO A CA 1
ATOM 1705 C C . PRO A 1 214 ? 17.860 -13.945 1.006 1.00 38.78 214 PRO A C 1
ATOM 1707 O O . PRO A 1 214 ? 17.121 -13.968 0.020 1.00 38.78 214 PRO A O 1
ATOM 1710 N N . ARG A 1 215 ? 18.759 -14.909 1.253 1.00 35.25 215 ARG A N 1
ATOM 1711 C CA . ARG A 1 215 ? 18.888 -16.139 0.456 1.00 35.25 215 ARG A CA 1
ATOM 1712 C C . ARG A 1 215 ? 17.548 -16.873 0.461 1.00 35.25 215 ARG A C 1
ATOM 1714 O O . ARG A 1 215 ? 17.305 -17.763 1.270 1.00 35.25 215 ARG A O 1
ATOM 1721 N N . THR A 1 216 ? 16.659 -16.523 -0.460 1.00 35.00 216 THR A N 1
ATOM 1722 C CA . THR A 1 216 ? 15.434 -17.266 -0.682 1.00 35.00 216 THR A CA 1
ATOM 1723 C C . THR A 1 216 ? 15.854 -18.509 -1.441 1.00 35.00 216 THR A C 1
ATOM 1725 O O . THR A 1 216 ? 15.964 -18.500 -2.667 1.00 35.00 216 THR A O 1
ATOM 1728 N N . ARG A 1 217 ? 16.156 -19.577 -0.705 1.00 34.03 217 ARG A N 1
ATOM 1729 C CA . ARG A 1 217 ? 16.378 -20.911 -1.260 1.00 34.03 217 ARG A CA 1
ATOM 1730 C C . ARG A 1 217 ? 15.016 -21.439 -1.736 1.00 34.03 217 ARG A C 1
ATOM 1732 O O . ARG A 1 217 ? 14.360 -22.225 -1.075 1.00 34.03 217 ARG A O 1
ATOM 1739 N N . SER A 1 218 ? 14.530 -20.885 -2.840 1.00 35.69 218 SER A N 1
ATOM 1740 C CA . SER A 1 218 ? 13.402 -21.389 -3.617 1.00 35.69 218 SER A CA 1
ATOM 1741 C C . SER A 1 218 ? 13.789 -21.201 -5.073 1.00 35.69 218 SER A C 1
ATOM 1743 O O . SER A 1 218 ? 13.560 -20.162 -5.689 1.00 35.69 218 SER A O 1
ATOM 1745 N N . SER A 1 219 ? 14.468 -22.215 -5.595 1.00 32.50 219 SER A N 1
ATOM 1746 C CA . SER A 1 219 ? 14.503 -22.513 -7.016 1.00 32.50 219 SER A CA 1
ATOM 1747 C C . SER A 1 219 ? 13.115 -23.012 -7.417 1.00 32.50 219 SER A C 1
ATOM 1749 O O . SER A 1 219 ? 12.892 -24.207 -7.572 1.00 32.50 219 SER A O 1
ATOM 1751 N N . SER A 1 220 ? 12.158 -22.100 -7.527 1.00 29.58 220 SER A N 1
ATOM 1752 C CA . SER A 1 220 ? 10.992 -22.297 -8.383 1.00 29.58 220 SER A CA 1
ATOM 1753 C C . SER A 1 220 ? 11.170 -21.347 -9.565 1.00 29.58 220 SER A C 1
ATOM 1755 O O . SER A 1 220 ? 11.650 -20.222 -9.371 1.00 29.58 220 SER A O 1
ATOM 1757 N N . PRO A 1 221 ? 10.903 -21.786 -10.808 1.00 31.16 221 PRO A N 1
ATOM 1758 C CA . PRO A 1 221 ? 11.064 -20.921 -11.960 1.00 31.16 221 PRO A CA 1
ATOM 1759 C C . PRO A 1 221 ? 10.089 -19.774 -11.749 1.00 31.16 221 PRO A C 1
ATOM 1761 O O . PRO A 1 221 ? 8.877 -19.973 -11.742 1.00 31.16 221 PRO A O 1
ATOM 1764 N N . THR A 1 222 ? 10.618 -18.576 -11.513 1.00 32.69 222 THR A N 1
ATOM 1765 C CA . THR A 1 222 ? 9.809 -17.366 -11.464 1.00 32.69 222 THR A CA 1
ATOM 1766 C C . THR A 1 222 ? 9.102 -17.309 -12.808 1.00 32.69 222 THR A C 1
ATOM 1768 O O . THR A 1 222 ? 9.731 -17.003 -13.824 1.00 32.69 222 THR A O 1
ATOM 1771 N N . ARG A 1 223 ? 7.810 -17.669 -12.841 1.00 28.84 223 ARG A N 1
ATOM 1772 C CA . ARG A 1 223 ? 6.954 -17.390 -13.990 1.00 28.84 223 ARG A CA 1
ATOM 1773 C C . ARG A 1 223 ? 6.985 -15.884 -14.119 1.00 28.84 223 ARG A C 1
ATOM 1775 O O . ARG A 1 223 ? 6.437 -15.144 -13.308 1.00 28.84 223 ARG A O 1
ATOM 1782 N N . ARG A 1 224 ? 7.781 -15.445 -15.081 1.00 27.89 224 ARG A N 1
ATOM 1783 C CA . ARG A 1 224 ? 7.997 -14.054 -15.412 1.00 27.89 224 ARG A CA 1
ATOM 1784 C C . ARG A 1 224 ? 6.649 -13.545 -15.902 1.00 27.89 224 ARG A C 1
ATOM 1786 O O . ARG A 1 224 ? 6.290 -13.787 -17.049 1.00 27.89 224 ARG A O 1
ATOM 1793 N N . PHE A 1 225 ? 5.880 -12.894 -15.038 1.00 28.59 225 PHE A N 1
ATOM 1794 C CA . PHE A 1 225 ? 4.732 -12.123 -15.492 1.00 28.59 225 PHE A CA 1
ATOM 1795 C C . PHE A 1 225 ? 5.308 -10.872 -16.160 1.00 28.59 225 PHE A C 1
ATOM 1797 O O . PHE A 1 225 ? 5.600 -9.865 -15.526 1.00 28.59 225 PHE A O 1
ATOM 1804 N N . SER A 1 226 ? 5.657 -11.011 -17.437 1.00 25.39 226 SER A N 1
ATOM 1805 C CA . SER A 1 226 ? 6.043 -9.903 -18.298 1.00 25.39 226 SER A CA 1
ATOM 1806 C C . SER A 1 226 ? 4.791 -9.489 -19.049 1.00 25.39 226 SER A C 1
ATOM 1808 O O . SER A 1 226 ? 4.459 -10.092 -20.064 1.00 25.39 226 SER A O 1
ATOM 1810 N N . PHE A 1 227 ? 4.088 -8.476 -18.544 1.00 30.53 227 PHE A N 1
ATOM 1811 C CA . PHE A 1 227 ? 3.105 -7.772 -19.356 1.00 30.53 227 PHE A CA 1
ATOM 1812 C C . PHE A 1 227 ? 3.891 -6.880 -20.321 1.00 30.53 227 PHE A C 1
ATOM 1814 O O . PHE A 1 227 ? 4.251 -5.745 -20.025 1.00 30.53 227 PHE A O 1
ATOM 1821 N N . SER A 1 228 ? 4.291 -7.442 -21.459 1.00 25.44 228 SER A N 1
ATOM 1822 C CA . SER A 1 228 ? 4.960 -6.679 -22.502 1.00 25.44 228 SER A CA 1
ATOM 1823 C C . SER A 1 228 ? 3.944 -5.741 -23.156 1.00 25.44 228 SER A C 1
ATOM 1825 O O . SER A 1 228 ? 3.194 -6.171 -24.032 1.00 25.44 228 SER A O 1
ATOM 1827 N N . LYS A 1 229 ? 3.944 -4.448 -22.803 1.00 32.88 229 LYS A N 1
ATOM 1828 C CA . LYS A 1 229 ? 3.506 -3.418 -23.757 1.00 32.88 229 LYS A CA 1
ATOM 1829 C C . LYS A 1 229 ? 4.552 -3.408 -24.884 1.00 32.88 229 LYS A C 1
ATOM 1831 O O . LYS A 1 229 ? 5.627 -2.827 -24.755 1.00 32.88 229 LYS A O 1
ATOM 1836 N N . GLY A 1 230 ? 4.276 -4.138 -25.967 1.00 26.19 230 GLY A N 1
ATOM 1837 C CA . GLY A 1 230 ? 4.988 -3.953 -27.231 1.00 26.19 230 GLY A CA 1
ATOM 1838 C C . GLY A 1 230 ? 4.782 -2.516 -27.734 1.00 26.19 230 GLY A C 1
ATOM 1839 O O . GLY A 1 230 ? 3.759 -1.904 -27.413 1.00 26.19 230 GLY A O 1
ATOM 1840 N N . PRO A 1 231 ? 5.730 -1.941 -28.493 1.00 26.75 231 PRO A N 1
ATOM 1841 C CA . PRO A 1 231 ? 5.550 -0.608 -29.048 1.00 26.75 231 PRO A CA 1
ATOM 1842 C C . PRO A 1 231 ? 4.352 -0.639 -30.002 1.00 26.75 231 PRO A C 1
ATOM 1844 O O . PRO A 1 231 ? 4.343 -1.428 -30.949 1.00 26.75 231 PRO A O 1
ATOM 1847 N N . ARG A 1 232 ? 3.342 0.207 -29.753 1.00 27.75 232 ARG A N 1
ATOM 1848 C CA . ARG A 1 232 ? 2.271 0.475 -30.721 1.00 27.75 232 ARG A CA 1
ATOM 1849 C C . ARG A 1 232 ? 2.925 1.045 -31.979 1.00 27.75 232 ARG A C 1
ATOM 1851 O O . ARG A 1 232 ? 3.266 2.221 -32.041 1.00 27.75 232 ARG A O 1
ATOM 1858 N N . THR A 1 233 ? 3.156 0.181 -32.958 1.00 32.06 233 THR A N 1
ATOM 1859 C CA . THR A 1 233 ? 3.372 0.587 -34.340 1.00 32.06 233 THR A CA 1
ATOM 1860 C C . THR A 1 233 ? 2.004 0.949 -34.901 1.00 32.06 233 THR A C 1
ATOM 1862 O O . THR A 1 233 ? 1.051 0.186 -34.789 1.00 32.06 233 THR A O 1
ATOM 1865 N N . GLY A 1 234 ? 1.892 2.162 -35.425 1.00 26.02 234 GLY A N 1
ATOM 1866 C CA . GLY A 1 234 ? 0.639 2.697 -35.937 1.00 26.02 234 GLY A CA 1
ATOM 1867 C C . GLY A 1 234 ? 0.869 4.056 -36.573 1.00 26.02 234 GLY A C 1
ATOM 1868 O O . GLY A 1 234 ? 0.398 5.069 -36.072 1.00 26.02 234 GLY A O 1
ATOM 1869 N N . CYS A 1 235 ? 1.640 4.082 -37.662 1.00 26.34 235 CYS A N 1
ATOM 1870 C CA . CYS A 1 235 ? 1.494 5.145 -38.647 1.00 26.34 235 CYS A CA 1
ATOM 1871 C C . CYS A 1 235 ? 0.098 5.017 -39.269 1.00 26.34 235 CYS A C 1
ATOM 1873 O O . CYS A 1 235 ? -0.191 4.017 -39.919 1.00 26.34 235 CYS A O 1
ATOM 1875 N N . SER A 1 236 ? -0.760 6.014 -39.066 1.00 25.86 236 SER A N 1
ATOM 1876 C CA . SER A 1 236 ? -1.806 6.416 -40.019 1.00 25.86 236 SER A CA 1
ATOM 1877 C C . SER A 1 236 ? -2.431 7.743 -39.573 1.00 25.86 236 SER A C 1
ATOM 1879 O O . SER A 1 236 ? -3.144 7.833 -38.580 1.00 25.86 236 SER A O 1
ATOM 1881 N N . ARG A 1 237 ? -2.135 8.799 -40.331 1.00 27.28 237 ARG A N 1
ATOM 1882 C CA . ARG A 1 237 ? -3.038 9.937 -40.586 1.00 27.28 237 ARG A CA 1
ATOM 1883 C C . ARG A 1 237 ? -3.656 9.700 -41.983 1.00 27.28 237 ARG A C 1
ATOM 1885 O O . ARG A 1 237 ? -3.040 8.941 -42.733 1.00 27.28 237 ARG A O 1
ATOM 1892 N N . PRO A 1 238 ? -4.764 10.353 -42.392 1.00 32.00 238 PRO A N 1
ATOM 1893 C CA . PRO A 1 238 ? -5.428 11.507 -41.782 1.00 32.00 238 PRO A CA 1
ATOM 1894 C C . PRO A 1 238 ? -6.909 11.265 -41.420 1.00 32.00 238 PRO A C 1
ATOM 1896 O O . PRO A 1 238 ? -7.553 10.343 -41.907 1.00 32.00 238 PRO A O 1
ATOM 1899 N N . ALA A 1 239 ? -7.454 12.139 -40.572 1.00 34.91 239 ALA A N 1
ATOM 1900 C CA . ALA A 1 239 ? -8.891 12.244 -40.332 1.00 34.91 239 ALA A CA 1
ATOM 1901 C C . ALA A 1 239 ? -9.593 12.922 -41.520 1.00 34.91 239 ALA A C 1
ATOM 1903 O O . ALA A 1 239 ? -9.044 13.883 -42.070 1.00 34.91 239 ALA A O 1
ATOM 1904 N N . PRO A 1 240 ? -10.837 12.521 -41.822 1.00 30.45 240 PRO A N 1
ATOM 1905 C CA . PRO A 1 240 ? -11.807 13.504 -42.266 1.00 30.45 240 PRO A CA 1
ATOM 1906 C C . PRO A 1 240 ? -13.117 13.469 -41.463 1.00 30.45 240 PRO A C 1
ATOM 1908 O O . PRO A 1 240 ? -13.648 12.425 -41.095 1.00 30.45 240 PRO A O 1
ATOM 1911 N N . THR A 1 241 ? -13.639 14.687 -41.316 1.00 28.91 241 THR A N 1
ATOM 1912 C CA . THR A 1 241 ? -15.052 15.093 -41.333 1.00 28.91 241 THR A CA 1
ATOM 1913 C C . THR A 1 241 ? -15.970 14.883 -40.118 1.00 28.91 241 THR A C 1
ATOM 1915 O O . THR A 1 241 ? -16.291 13.781 -39.695 1.00 28.91 241 THR A O 1
ATOM 1918 N N . SER A 1 242 ? -16.478 16.053 -39.697 1.00 27.69 242 SER A N 1
ATOM 1919 C CA . SER A 1 242 ? -17.800 16.381 -39.144 1.00 27.69 242 SER A CA 1
ATOM 1920 C C . SER A 1 242 ? -18.162 15.913 -37.735 1.00 27.69 242 SER A C 1
ATOM 1922 O O . SER A 1 242 ? -18.692 14.829 -37.530 1.00 27.69 242 SER A O 1
ATOM 1924 N N . TRP A 1 243 ? -18.016 16.841 -36.786 1.00 27.95 243 TRP A N 1
ATOM 1925 C CA . TRP A 1 243 ? -18.868 16.929 -35.599 1.00 27.95 243 TRP A CA 1
ATOM 1926 C C . TRP A 1 243 ? -20.055 17.855 -35.912 1.00 27.95 243 TRP A C 1
ATOM 1928 O O . TRP A 1 243 ? -19.823 18.939 -36.459 1.00 27.95 243 TRP A O 1
ATOM 1938 N N . PRO A 1 244 ? -21.307 17.503 -35.574 1.00 32.53 244 PRO A N 1
ATOM 1939 C CA . PRO A 1 244 ? -22.409 18.448 -35.662 1.00 32.53 244 PRO A CA 1
ATOM 1940 C C . PRO A 1 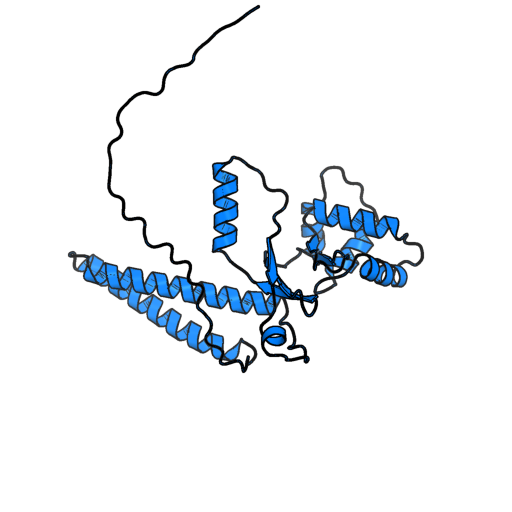244 ? -22.332 19.470 -34.518 1.00 32.53 244 PRO A C 1
ATOM 1942 O O . PRO A 1 244 ? -22.128 19.127 -33.353 1.00 32.53 244 PRO A O 1
ATOM 1945 N N . ARG A 1 245 ? -22.514 20.747 -34.877 1.00 33.56 245 ARG A N 1
ATOM 1946 C CA . ARG A 1 245 ? -22.788 21.851 -33.950 1.00 33.56 245 ARG A CA 1
ATOM 1947 C C . ARG A 1 245 ? -24.099 21.585 -33.215 1.00 33.56 245 ARG A C 1
ATOM 1949 O O . ARG A 1 245 ? -25.125 21.397 -33.859 1.00 33.56 245 ARG A O 1
ATOM 1956 N N . LEU A 1 246 ? -24.084 21.711 -31.894 1.00 31.67 246 LEU A N 1
ATOM 1957 C CA . LEU A 1 246 ? -25.277 22.040 -31.122 1.00 31.67 246 LEU A CA 1
ATOM 1958 C C . LEU A 1 246 ? -25.034 23.390 -30.453 1.00 31.67 246 LEU A C 1
ATOM 1960 O O . LEU A 1 246 ? -24.261 23.509 -29.507 1.00 31.67 246 LEU A O 1
ATOM 1964 N N . SER A 1 247 ? -25.684 24.415 -30.993 1.00 31.31 247 SER A N 1
ATOM 1965 C CA . SER A 1 247 ? -25.855 25.715 -30.359 1.00 31.31 247 SER A CA 1
ATOM 1966 C C . SER A 1 247 ? -27.347 25.990 -30.225 1.00 31.31 247 SER A C 1
ATOM 1968 O O . SER A 1 247 ? -28.025 26.005 -31.249 1.00 31.31 247 SER A O 1
ATOM 1970 N N . THR A 1 248 ? -27.763 26.281 -28.980 1.00 34.75 248 THR A N 1
ATOM 1971 C CA . THR A 1 248 ? -28.873 27.177 -28.561 1.00 34.75 248 THR A CA 1
ATOM 1972 C C . THR A 1 248 ? -30.288 26.750 -28.990 1.00 34.75 248 THR A C 1
ATOM 1974 O O . THR A 1 248 ? -30.481 26.297 -30.102 1.00 34.75 248 THR A O 1
ATOM 1977 N N . THR A 1 249 ? -31.385 26.826 -28.235 1.00 35.47 249 THR A N 1
ATOM 1978 C CA . THR A 1 249 ? -31.924 27.731 -27.193 1.00 35.47 249 THR A CA 1
ATOM 1979 C C . THR A 1 249 ? -33.304 27.115 -26.853 1.00 35.47 249 THR A C 1
ATOM 1981 O O . THR A 1 249 ? -33.936 26.580 -27.753 1.00 35.47 249 THR A O 1
ATOM 1984 N N . GLY A 1 250 ? -33.793 27.025 -25.613 1.00 31.11 250 GLY A N 1
ATOM 1985 C CA . GLY A 1 250 ? -34.477 28.100 -24.884 1.00 31.11 250 GLY A CA 1
ATOM 1986 C C . GLY A 1 250 ? -35.974 27.772 -24.663 1.00 31.11 250 GLY A C 1
ATOM 1987 O O . GLY A 1 250 ? -36.615 27.319 -25.596 1.00 31.11 250 GLY A O 1
ATOM 1988 N N . LYS A 1 251 ? -36.474 28.017 -23.433 1.00 38.44 251 LYS A N 1
ATOM 1989 C CA . LYS A 1 251 ? -37.855 28.381 -22.992 1.00 38.44 251 LYS A CA 1
ATOM 1990 C C . LYS A 1 251 ? -39.038 27.719 -23.746 1.00 38.44 251 LYS A C 1
ATOM 1992 O O . LYS A 1 251 ? -39.224 27.987 -24.922 1.00 38.44 251 LYS A O 1
ATOM 1997 N N . ARG A 1 252 ? -39.952 26.970 -23.129 1.00 39.38 252 ARG A N 1
ATOM 1998 C CA . ARG A 1 252 ? -40.799 27.200 -21.942 1.00 39.38 252 ARG A CA 1
ATOM 1999 C C . ARG A 1 252 ? -41.286 25.855 -21.411 1.00 39.38 252 ARG A C 1
ATOM 2001 O O . ARG A 1 252 ? -41.369 24.923 -22.239 1.00 39.38 252 ARG A O 1
#

Radius of gyration: 25.25 Å; chains: 1; bounding box: 69×57×73 Å

Secondary structure (DSSP, 8-state):
--HHHHHHHHHSPTTPPP-HHHHHHHHHHHT--S-EEHHHHHHHHHHH-TT--HHHHHHHHHHHHHTTSEEEEE-SSS-EEEEE-TT----EEEEETTT--EEEE--HHHHHHHHHHHHHTT---S----EEEE--HHHHTT--SPPPPPPHHHHHHHHHHHHHHHHHHHHHHHHHHHHHH---HHHHHHHHHHHHHHHHHHHHHHHHHHHHS-----------------------------PPP-------

Sequence (252 aa):
MDAQTAYLERLRPAGGKRSSKRDLIVNVFLHQDGHLSADDLVDLMRQEDQKISRATVYRTLQWMVDAGIARKVDFGDGRSRFEHAYRHPRHFHLICKSCNRSSEFLSSDIEVLLEEITVERGFEPQQSVLQIYGICDDCQAGRRTPRPVATTELLFARDALKMAIATERSGLDFYTRGAKLVQDARARKVFQRLGRRSKSILGRSKSGTRGCLPRTRSSSPTRRFSFSKGPRTGCSRPAPTSWPRLSTTGKR

Foldseek 3Di:
DDPVVVVVVVLDPPPDDDDPLLVVLLVVQQPDFDWAFLVNSVVVVCVVPVPDDSVNSVVSQVSCCQSQQKDWDDLPPPTIIIHGPVVQDDWAWEAEPVPRDIAIADDPVVVVVVVVVCVVVVHDDSDDHHYHYHHDPCVVVVNPDDDPHDGSVLNCVVRVLVVLLVVLVVLLVVLVVQLVPDPDPVSNVVSVVSNVVSVVVNVVSVVVVVPSHDPPPDPDPPPPPDPDPDPPDDDDDDDDDDDDDDDDDDDD

pLDDT: mean 75.1, std 21.57, range [25.39, 97.5]